Protein AF-A0A3M1ZC66-F1 (afdb_monomer_lite)

Structure (mmCIF, N/CA/C/O backbone):
data_AF-A0A3M1ZC66-F1
#
_entry.id   AF-A0A3M1ZC66-F1
#
loop_
_atom_site.group_PDB
_atom_site.id
_atom_site.type_symbol
_atom_site.label_atom_id
_atom_site.label_alt_id
_atom_site.label_comp_id
_atom_site.label_asym_id
_atom_site.label_entity_id
_atom_site.label_seq_id
_atom_site.pdbx_PDB_ins_code
_atom_site.Cartn_x
_atom_site.Cartn_y
_atom_site.Cartn_z
_atom_site.occupancy
_atom_site.B_iso_or_equiv
_atom_site.auth_seq_id
_atom_site.auth_comp_id
_atom_site.auth_asym_id
_atom_site.auth_atom_id
_atom_site.pdbx_PDB_model_num
ATOM 1 N N . MET A 1 1 ? 21.583 -16.335 -9.545 1.00 46.41 1 MET A N 1
ATOM 2 C CA . MET A 1 1 ? 20.935 -17.120 -10.616 1.00 46.41 1 MET A CA 1
ATOM 3 C C . MET A 1 1 ? 19.553 -16.525 -10.824 1.00 46.41 1 MET A C 1
ATOM 5 O O . MET A 1 1 ? 18.763 -16.557 -9.889 1.00 46.41 1 MET A O 1
ATOM 9 N N . ASN A 1 2 ? 19.296 -15.896 -11.972 1.00 61.75 2 ASN A N 1
ATOM 10 C CA . ASN A 1 2 ? 17.971 -15.357 -12.280 1.00 61.75 2 ASN A CA 1
ATOM 11 C C . ASN A 1 2 ? 17.105 -16.512 -12.779 1.00 61.75 2 ASN A C 1
ATOM 13 O O . ASN A 1 2 ? 17.279 -16.963 -13.907 1.00 61.75 2 ASN A O 1
ATOM 17 N N . ASN A 1 3 ? 16.216 -17.016 -11.924 1.00 75.25 3 ASN A N 1
ATOM 18 C CA . ASN A 1 3 ? 15.188 -17.947 -12.371 1.00 75.25 3 ASN A CA 1
ATOM 19 C C . ASN A 1 3 ? 14.226 -17.180 -13.294 1.00 75.25 3 ASN A C 1
ATOM 21 O O . ASN A 1 3 ? 13.696 -16.148 -12.854 1.00 75.25 3 ASN A O 1
ATOM 25 N N . PRO A 1 4 ? 14.025 -17.640 -14.541 1.00 84.44 4 PRO A N 1
ATOM 26 C CA . PRO A 1 4 ? 13.131 -16.976 -15.481 1.00 84.44 4 PRO A CA 1
ATOM 27 C C . PRO A 1 4 ? 11.705 -16.916 -14.920 1.00 84.44 4 PRO A C 1
ATOM 29 O O . PRO A 1 4 ? 11.285 -17.798 -14.166 1.00 84.44 4 PRO A O 1
ATOM 32 N N . GLY A 1 5 ? 10.989 -15.841 -15.253 1.00 85.62 5 GLY A N 1
ATOM 33 C CA . GLY A 1 5 ? 9.589 -15.647 -14.887 1.00 85.62 5 GLY A CA 1
ATOM 34 C C . GLY A 1 5 ? 8.653 -16.710 -15.469 1.00 85.62 5 GLY A C 1
ATOM 35 O O . GLY A 1 5 ? 8.976 -17.408 -16.429 1.00 85.62 5 GLY A O 1
ATOM 36 N N . ILE A 1 6 ? 7.462 -16.811 -14.882 1.00 89.38 6 ILE A N 1
ATOM 37 C CA . ILE A 1 6 ? 6.362 -17.685 -15.314 1.00 89.38 6 ILE A CA 1
ATOM 38 C C . ILE A 1 6 ? 5.706 -17.123 -16.581 1.00 89.38 6 ILE A C 1
ATOM 40 O O . ILE A 1 6 ? 5.199 -17.880 -17.404 1.00 89.38 6 ILE A O 1
ATOM 44 N N . PHE A 1 7 ? 5.715 -15.798 -16.753 1.00 85.62 7 PHE A N 1
ATOM 45 C CA . PHE A 1 7 ? 5.021 -15.135 -17.857 1.00 85.62 7 PHE A CA 1
ATOM 46 C C . PHE A 1 7 ? 5.817 -15.073 -19.168 1.00 85.62 7 PHE A C 1
ATOM 48 O O . PHE A 1 7 ? 5.322 -14.512 -20.142 1.00 85.62 7 PHE A O 1
ATOM 55 N N . GLY A 1 8 ? 7.030 -15.637 -19.215 1.00 82.44 8 GLY A N 1
ATOM 56 C CA . GLY A 1 8 ? 7.869 -15.624 -20.420 1.00 82.44 8 GLY A CA 1
ATOM 57 C C . GLY A 1 8 ? 8.346 -14.226 -20.836 1.00 82.44 8 GLY A C 1
ATOM 58 O O . GLY A 1 8 ? 8.690 -14.015 -21.995 1.00 82.44 8 GLY A O 1
ATOM 59 N N . THR A 1 9 ? 8.341 -13.268 -19.907 1.00 85.81 9 THR A N 1
ATOM 60 C CA . THR A 1 9 ? 8.836 -11.895 -20.094 1.00 85.81 9 THR A CA 1
ATOM 61 C C . THR A 1 9 ? 10.297 -11.786 -19.634 1.00 85.81 9 THR A C 1
ATOM 63 O O . THR A 1 9 ? 10.871 -12.745 -19.116 1.00 85.81 9 THR A O 1
ATOM 66 N N . GLY A 1 10 ? 10.900 -10.594 -19.735 1.00 82.50 10 GLY A N 1
ATOM 67 C CA . GLY A 1 10 ? 12.209 -10.307 -19.124 1.00 82.50 10 GLY A CA 1
ATOM 68 C C . GLY A 1 10 ? 12.211 -10.297 -17.584 1.00 82.50 10 GLY A C 1
ATOM 69 O O . GLY A 1 10 ? 13.212 -9.923 -16.969 1.00 82.50 10 GLY A O 1
ATOM 70 N N . ALA A 1 11 ? 11.094 -10.648 -16.941 1.00 85.81 11 ALA A N 1
ATOM 71 C CA . ALA A 1 11 ? 10.931 -10.625 -15.498 1.00 85.81 11 ALA A CA 1
ATOM 72 C C . ALA A 1 11 ? 11.554 -11.838 -14.799 1.00 85.81 11 ALA A C 1
ATOM 74 O O . ALA A 1 11 ? 11.634 -12.945 -15.330 1.00 85.81 11 ALA A O 1
ATOM 75 N N . SER A 1 12 ? 11.975 -11.621 -13.551 1.00 88.81 12 SER A N 1
ATOM 76 C CA . SER A 1 12 ? 12.357 -12.718 -12.662 1.00 88.81 12 SER A CA 1
ATOM 77 C C . SER A 1 12 ? 11.113 -13.414 -12.105 1.00 88.81 12 SER A C 1
ATOM 79 O O . SER A 1 12 ? 10.076 -12.775 -11.924 1.00 88.81 12 SER A O 1
ATOM 81 N N . LEU A 1 13 ? 11.236 -14.685 -11.709 1.00 88.81 13 LEU A N 1
ATOM 82 C CA . LEU A 1 13 ? 10.169 -15.402 -10.996 1.00 88.81 13 LEU A CA 1
ATOM 83 C C . LEU A 1 13 ? 9.620 -14.611 -9.793 1.00 88.81 13 LEU A C 1
ATOM 85 O O . LEU A 1 13 ? 8.418 -14.597 -9.542 1.00 88.81 13 LEU A O 1
ATOM 89 N N . LEU A 1 14 ? 10.495 -13.929 -9.050 1.00 86.88 14 LEU A N 1
ATOM 90 C CA . LEU A 1 14 ? 10.100 -13.149 -7.879 1.00 86.88 14 LEU A CA 1
ATOM 91 C C . LEU A 1 14 ? 9.267 -11.918 -8.263 1.00 86.88 14 LEU A C 1
ATOM 93 O O . LEU A 1 14 ? 8.326 -11.566 -7.552 1.00 86.88 14 LEU A O 1
ATOM 97 N N . SER A 1 15 ? 9.582 -11.298 -9.400 1.00 87.38 15 SER A N 1
ATOM 98 C CA . SER A 1 15 ? 8.813 -10.185 -9.957 1.00 87.38 15 SER A CA 1
ATOM 99 C C . SER A 1 15 ? 7.402 -10.633 -10.338 1.00 87.38 15 SER A C 1
ATOM 101 O O . SER A 1 15 ? 6.435 -9.981 -9.942 1.00 87.38 15 SER A O 1
ATOM 103 N N . ASP A 1 16 ? 7.271 -11.781 -11.003 1.00 89.62 16 ASP A N 1
ATOM 104 C CA . ASP A 1 16 ? 5.977 -12.343 -11.411 1.00 89.62 16 ASP A CA 1
ATOM 105 C C . ASP A 1 16 ? 5.118 -12.702 -10.202 1.00 89.62 16 ASP A C 1
ATOM 107 O O . ASP A 1 16 ? 3.945 -12.332 -10.126 1.00 89.62 16 ASP A O 1
ATOM 111 N N . LEU A 1 17 ? 5.714 -13.364 -9.208 1.00 88.25 17 LEU A N 1
ATOM 112 C CA . LEU A 1 17 ? 5.034 -13.688 -7.957 1.00 88.25 17 LEU A CA 1
ATOM 113 C C . LEU A 1 17 ? 4.606 -12.427 -7.203 1.00 88.25 17 LEU A C 1
ATOM 115 O O . LEU A 1 17 ? 3.517 -12.411 -6.629 1.00 88.25 17 LEU A O 1
ATOM 119 N N . SER A 1 18 ? 5.414 -11.363 -7.225 1.00 86.19 18 SER A N 1
ATOM 120 C CA . SER A 1 18 ? 5.041 -10.091 -6.600 1.00 86.19 18 SER A CA 1
ATOM 121 C C . SER A 1 18 ? 3.820 -9.463 -7.281 1.00 86.19 18 SER A C 1
ATOM 123 O O . SER A 1 18 ? 2.893 -9.029 -6.593 1.00 86.19 18 SER A O 1
ATOM 125 N N . LEU A 1 19 ? 3.764 -9.496 -8.619 1.00 89.81 19 LEU A N 1
ATOM 126 C CA . LEU A 1 19 ? 2.631 -9.001 -9.398 1.00 89.81 19 LEU A CA 1
ATOM 127 C C . LEU A 1 19 ? 1.370 -9.827 -9.127 1.00 89.81 19 LEU A C 1
ATOM 129 O O . LEU A 1 19 ? 0.311 -9.261 -8.851 1.00 89.81 19 LEU A O 1
ATOM 133 N N . ILE A 1 20 ? 1.484 -11.157 -9.158 1.00 90.25 20 ILE A N 1
ATOM 134 C CA . ILE A 1 20 ? 0.373 -12.073 -8.875 1.00 90.25 20 ILE A CA 1
ATOM 135 C C . ILE A 1 20 ? -0.147 -11.846 -7.460 1.00 90.25 20 ILE A C 1
ATOM 137 O O . ILE A 1 20 ? -1.351 -11.690 -7.277 1.00 90.25 20 ILE A O 1
ATOM 141 N N . ALA A 1 21 ? 0.735 -11.779 -6.459 1.00 86.69 21 ALA A N 1
ATOM 142 C CA . ALA A 1 21 ? 0.332 -11.496 -5.087 1.00 86.69 21 ALA A CA 1
ATOM 143 C C . ALA A 1 21 ? -0.433 -10.167 -5.010 1.00 86.69 21 ALA A C 1
ATOM 145 O O . ALA A 1 21 ? -1.482 -10.083 -4.375 1.00 86.69 21 ALA A O 1
ATOM 146 N N . TYR A 1 22 ? 0.020 -9.130 -5.711 1.00 86.12 22 TYR A N 1
ATOM 147 C CA . TYR A 1 22 ? -0.673 -7.849 -5.693 1.00 86.12 22 TYR A CA 1
ATOM 148 C C . TYR A 1 22 ? -2.064 -7.918 -6.344 1.00 86.12 22 TYR A C 1
ATOM 150 O O . TYR A 1 22 ? -3.054 -7.513 -5.731 1.00 86.12 22 TYR A O 1
ATOM 158 N N . ILE A 1 23 ? -2.155 -8.468 -7.558 1.00 89.88 23 ILE A N 1
ATOM 159 C CA . ILE A 1 23 ? -3.391 -8.497 -8.354 1.00 89.88 23 ILE A CA 1
ATOM 160 C C . ILE A 1 23 ? -4.405 -9.505 -7.806 1.00 89.88 23 ILE A C 1
ATOM 162 O O . ILE A 1 23 ? -5.594 -9.203 -7.750 1.00 89.88 23 ILE A O 1
ATOM 166 N N . ALA A 1 24 ? -3.958 -10.693 -7.404 1.00 89.69 24 ALA A N 1
ATOM 167 C CA . ALA A 1 24 ? -4.838 -11.786 -7.003 1.00 89.69 24 ALA A CA 1
ATOM 168 C C . ALA A 1 24 ? -5.158 -11.788 -5.502 1.00 89.69 24 ALA A C 1
ATOM 170 O O . ALA A 1 24 ? -6.211 -12.290 -5.112 1.00 89.69 24 ALA A O 1
ATOM 171 N N . LEU A 1 25 ? -4.287 -11.227 -4.654 1.00 87.25 25 LEU A N 1
ATOM 172 C CA . LEU A 1 25 ? -4.498 -11.208 -3.204 1.00 87.25 25 LEU A CA 1
ATOM 173 C C . LEU A 1 25 ? -4.827 -9.806 -2.686 1.00 87.25 25 LEU A C 1
ATOM 175 O O . LEU A 1 25 ? -5.867 -9.624 -2.057 1.00 87.25 25 LEU A O 1
ATOM 179 N N . ILE A 1 26 ? -3.977 -8.809 -2.939 1.00 87.81 26 ILE A N 1
ATOM 180 C CA . ILE A 1 26 ? -4.111 -7.495 -2.286 1.00 87.81 26 ILE A CA 1
ATOM 181 C C . ILE A 1 26 ? -5.292 -6.698 -2.863 1.00 87.81 26 ILE A C 1
ATOM 183 O O . ILE A 1 26 ? -6.126 -6.224 -2.086 1.00 87.81 26 ILE A O 1
ATOM 187 N N . VAL A 1 27 ? -5.425 -6.590 -4.195 1.00 92.19 27 VAL A N 1
ATOM 188 C CA . VAL A 1 27 ? -6.545 -5.859 -4.831 1.00 92.19 27 VAL A CA 1
ATOM 189 C C . VAL A 1 27 ? -7.910 -6.404 -4.411 1.00 92.19 27 VAL A C 1
ATOM 191 O O . VAL A 1 27 ? -8.735 -5.622 -3.921 1.00 92.19 27 VAL A O 1
ATOM 194 N N . PRO A 1 28 ? -8.186 -7.716 -4.517 1.00 94.25 28 PRO A N 1
ATOM 195 C CA . PRO A 1 28 ? -9.505 -8.235 -4.186 1.00 94.25 28 PRO A CA 1
ATOM 196 C C . PRO A 1 28 ? -9.787 -8.110 -2.690 1.00 94.25 28 PRO A C 1
ATOM 198 O O . PRO A 1 28 ? -10.895 -7.747 -2.294 1.00 94.25 28 PRO A O 1
ATOM 201 N N . ALA A 1 29 ? -8.780 -8.325 -1.842 1.00 93.38 29 ALA A N 1
ATOM 202 C CA . ALA A 1 29 ? -8.946 -8.205 -0.403 1.00 93.38 29 ALA A CA 1
ATOM 203 C C . ALA A 1 29 ? -9.253 -6.751 0.021 1.00 93.38 29 ALA A C 1
ATOM 205 O O . ALA A 1 29 ? -10.073 -6.534 0.920 1.00 93.38 29 ALA A O 1
ATOM 206 N N . MET A 1 30 ? -8.689 -5.742 -0.657 1.00 94.25 30 MET A N 1
ATOM 207 C CA . MET A 1 30 ? -9.041 -4.332 -0.433 1.00 94.25 30 MET A CA 1
ATOM 208 C C . MET A 1 30 ? -10.498 -4.040 -0.804 1.00 94.25 30 MET A C 1
ATOM 210 O O . MET A 1 30 ? -11.208 -3.372 -0.045 1.00 94.25 30 MET A O 1
ATOM 214 N N . VAL A 1 31 ? -10.981 -4.597 -1.919 1.00 96.12 31 VAL A N 1
ATOM 215 C CA . VAL A 1 31 ? -12.392 -4.498 -2.327 1.00 96.12 31 VAL A CA 1
ATOM 216 C C . VAL A 1 31 ? -13.313 -5.167 -1.301 1.00 96.12 31 VAL A C 1
ATOM 218 O O . VAL A 1 31 ? -14.326 -4.582 -0.911 1.00 96.12 31 VAL A O 1
ATOM 221 N N . VAL A 1 32 ? -12.947 -6.346 -0.789 1.00 96.81 32 VAL A N 1
ATOM 222 C CA . VAL A 1 32 ? -13.677 -7.032 0.295 1.00 96.81 32 VAL A CA 1
ATOM 223 C C . VAL A 1 32 ? -13.720 -6.170 1.561 1.00 96.81 32 VAL A C 1
ATOM 225 O O . VAL A 1 32 ? -14.774 -6.004 2.180 1.00 96.81 32 VAL A O 1
ATOM 228 N N . GLY A 1 33 ? -12.597 -5.550 1.919 1.00 95.50 33 GLY A N 1
ATOM 229 C CA . GLY A 1 33 ? -12.511 -4.594 3.016 1.00 95.50 33 GLY A CA 1
ATOM 230 C C . GLY A 1 33 ? -13.457 -3.409 2.866 1.00 95.50 33 GLY A C 1
ATOM 231 O O . GLY A 1 33 ? -14.190 -3.072 3.803 1.00 95.50 33 GLY A O 1
ATOM 232 N N . TYR A 1 34 ? -13.468 -2.798 1.681 1.00 95.31 34 TYR A N 1
ATOM 233 C CA . TYR A 1 34 ? -14.388 -1.721 1.329 1.00 95.31 34 TYR A CA 1
ATOM 234 C C . TYR A 1 34 ? -15.848 -2.175 1.430 1.00 95.31 34 TYR A C 1
ATOM 236 O O . TYR A 1 34 ? -16.670 -1.485 2.039 1.00 95.31 34 TYR A O 1
ATOM 244 N N . TYR A 1 35 ? -16.169 -3.359 0.906 1.00 97.44 35 TYR A N 1
ATOM 245 C CA . TYR A 1 35 ? -17.505 -3.940 0.991 1.00 97.44 35 TYR A CA 1
ATOM 246 C C . TYR A 1 35 ? -17.970 -4.094 2.448 1.00 97.44 35 TYR A C 1
ATOM 248 O O . TYR A 1 35 ? -19.067 -3.643 2.797 1.00 97.44 35 TYR A O 1
ATOM 256 N N . PHE A 1 36 ? -17.128 -4.636 3.335 1.00 97.06 36 PHE A N 1
ATOM 257 C CA . PHE A 1 36 ? -17.452 -4.729 4.761 1.00 97.06 36 PHE A CA 1
ATOM 258 C C . PHE A 1 36 ? -17.692 -3.357 5.397 1.00 97.06 36 PHE A C 1
ATOM 260 O O . PHE A 1 36 ? -18.676 -3.192 6.121 1.00 97.06 36 PHE A O 1
ATOM 267 N N . ALA A 1 37 ? -16.864 -2.356 5.085 1.00 93.12 37 ALA A N 1
ATOM 268 C CA . ALA A 1 37 ? -17.056 -0.997 5.588 1.00 93.12 37 ALA A CA 1
ATOM 269 C C . ALA A 1 37 ? -18.372 -0.370 5.100 1.00 93.12 37 ALA A C 1
ATOM 271 O O . ALA A 1 37 ? -19.072 0.282 5.874 1.00 93.12 37 ALA A O 1
ATOM 272 N N . ARG A 1 38 ? -18.759 -0.586 3.836 1.00 94.81 38 ARG A N 1
ATOM 273 C CA . ARG A 1 38 ? -20.018 -0.058 3.282 1.00 94.81 38 ARG A CA 1
ATOM 274 C C . ARG A 1 38 ? -21.257 -0.713 3.878 1.00 94.81 38 ARG A C 1
ATOM 276 O O . ARG A 1 38 ? -22.280 -0.045 3.993 1.00 94.81 38 ARG A O 1
ATOM 283 N N . ARG A 1 39 ? -21.161 -1.982 4.277 1.00 95.12 39 ARG A N 1
ATOM 284 C CA . ARG A 1 39 ? -22.241 -2.739 4.932 1.00 95.12 39 ARG A CA 1
ATOM 285 C C . ARG A 1 39 ? -22.284 -2.541 6.453 1.00 95.12 39 ARG A C 1
ATOM 287 O O . ARG A 1 39 ? -23.010 -3.264 7.124 1.00 95.12 39 ARG A O 1
ATOM 294 N N . GLY A 1 40 ? -21.488 -1.620 7.006 1.00 91.06 40 GLY A N 1
ATOM 295 C CA . GLY A 1 40 ? -21.414 -1.378 8.451 1.00 91.06 40 GLY A CA 1
ATOM 296 C C . GLY A 1 40 ? -20.728 -2.498 9.246 1.00 91.06 40 GLY A C 1
ATOM 297 O O . GLY A 1 40 ? -20.696 -2.454 10.473 1.00 91.06 40 GLY A O 1
ATOM 298 N N . LYS A 1 41 ? -20.130 -3.495 8.575 1.00 92.88 41 LYS A N 1
ATOM 299 C CA . LYS A 1 41 ? -19.424 -4.632 9.192 1.00 92.88 41 LYS A CA 1
ATOM 300 C C . LYS A 1 41 ? -17.997 -4.247 9.607 1.00 92.88 41 LYS A C 1
ATOM 302 O O . LYS A 1 41 ? -17.026 -4.919 9.258 1.00 92.88 41 LYS A O 1
ATOM 307 N N . HIS A 1 42 ? -17.867 -3.149 10.352 1.00 89.75 42 HIS A N 1
ATOM 308 C CA . HIS A 1 42 ? -16.578 -2.587 10.768 1.00 89.75 42 HIS A CA 1
ATOM 309 C C . HIS A 1 42 ? -15.793 -3.534 11.690 1.00 89.75 42 HIS A C 1
ATOM 311 O O . HIS A 1 42 ? -14.570 -3.634 11.594 1.00 89.75 42 HIS A O 1
ATOM 317 N N . ARG A 1 43 ? -16.500 -4.273 12.554 1.00 90.50 43 ARG A N 1
ATOM 318 C CA . ARG A 1 43 ? -15.928 -5.245 13.494 1.00 90.50 43 ARG A CA 1
ATOM 319 C C . ARG A 1 43 ? -16.699 -6.571 13.413 1.00 90.50 43 ARG A C 1
ATOM 321 O O . ARG A 1 43 ? -17.924 -6.531 13.330 1.00 90.50 43 ARG A O 1
ATOM 328 N N . PRO A 1 44 ? -16.027 -7.736 13.431 1.00 93.00 44 PRO A N 1
ATOM 329 C CA . PRO A 1 44 ? -14.575 -7.932 13.308 1.00 93.00 44 PRO A CA 1
ATOM 330 C C . PRO A 1 44 ? -14.060 -7.887 11.855 1.00 93.00 44 PRO A C 1
ATOM 332 O O . PRO A 1 44 ? -12.873 -7.675 11.636 1.00 93.00 44 PRO A O 1
ATOM 335 N N . HIS A 1 45 ? -14.953 -8.079 10.880 1.00 95.50 45 HIS A N 1
ATOM 336 C CA . HIS A 1 45 ? -14.622 -8.382 9.485 1.00 95.50 45 HIS A CA 1
ATOM 337 C C . HIS A 1 45 ? -13.699 -7.347 8.834 1.00 95.50 45 HIS A C 1
ATOM 339 O O . HIS A 1 45 ? -12.555 -7.667 8.532 1.00 95.50 45 HIS A O 1
ATOM 345 N N . HIS A 1 46 ? -14.153 -6.096 8.676 1.00 94.94 46 HIS A N 1
ATOM 346 C CA . HIS A 1 46 ? -13.328 -5.043 8.075 1.00 94.94 46 HIS A CA 1
ATOM 347 C C . HIS A 1 46 ? -11.996 -4.875 8.817 1.00 94.94 46 HIS A C 1
ATOM 349 O O . HIS A 1 46 ? -10.946 -4.842 8.184 1.00 94.94 46 HIS A O 1
ATOM 355 N N . LYS A 1 47 ? -12.030 -4.842 10.156 1.00 94.69 47 LYS A N 1
ATOM 356 C CA . LYS A 1 47 ? -10.834 -4.711 10.992 1.00 94.69 47 LYS A CA 1
ATOM 357 C C . LYS A 1 47 ? -9.770 -5.762 10.673 1.00 94.69 47 LYS A C 1
ATOM 359 O O . LYS A 1 47 ? -8.633 -5.393 10.389 1.00 94.69 47 LYS A O 1
ATOM 364 N N . TYR A 1 48 ? -10.111 -7.049 10.738 1.00 97.12 48 TYR A N 1
ATOM 365 C CA . TYR A 1 48 ? -9.119 -8.104 10.525 1.00 97.12 48 TYR A CA 1
ATOM 366 C C . TYR A 1 48 ? -8.666 -8.182 9.071 1.00 97.12 48 TYR A C 1
ATOM 368 O O . TYR A 1 48 ? -7.482 -8.396 8.829 1.00 97.12 48 TYR A O 1
ATOM 376 N N . THR A 1 49 ? -9.562 -7.920 8.116 1.00 97.00 49 THR A N 1
ATOM 377 C CA . THR A 1 49 ? -9.193 -7.814 6.702 1.00 97.00 49 THR A CA 1
ATOM 378 C C . THR A 1 49 ? -8.170 -6.696 6.476 1.00 97.00 49 THR A C 1
ATOM 380 O O . THR A 1 49 ? -7.145 -6.942 5.851 1.00 97.00 49 THR A O 1
ATOM 383 N N . MET A 1 50 ? -8.383 -5.493 7.023 1.00 96.56 50 MET A N 1
ATOM 384 C CA . MET A 1 50 ? -7.436 -4.376 6.864 1.00 96.56 50 MET A CA 1
ATOM 385 C C . MET A 1 50 ? -6.098 -4.645 7.546 1.00 96.56 50 MET A C 1
ATOM 387 O O . MET A 1 50 ? -5.062 -4.394 6.942 1.00 96.56 50 MET A O 1
ATOM 391 N N . ILE A 1 51 ? -6.098 -5.218 8.754 1.00 97.56 51 ILE A N 1
ATOM 392 C CA . ILE A 1 51 ? -4.855 -5.615 9.432 1.00 97.56 51 ILE A CA 1
ATOM 393 C C . ILE A 1 51 ? -4.067 -6.602 8.569 1.00 97.56 51 ILE A C 1
ATOM 395 O O . ILE A 1 51 ? -2.904 -6.348 8.274 1.00 97.56 51 ILE A O 1
ATOM 399 N N . ALA A 1 52 ? -4.704 -7.689 8.127 1.00 96.69 52 ALA A N 1
ATOM 400 C CA . ALA A 1 52 ? -4.037 -8.728 7.351 1.00 96.69 52 ALA A CA 1
ATOM 401 C C . ALA A 1 52 ? -3.419 -8.165 6.065 1.00 96.69 52 ALA A C 1
ATOM 403 O O . ALA A 1 52 ? -2.232 -8.362 5.815 1.00 96.69 52 ALA A O 1
ATOM 404 N N . ILE A 1 53 ? -4.196 -7.412 5.282 1.00 95.44 53 ILE A N 1
ATOM 405 C CA . ILE A 1 53 ? -3.719 -6.863 4.010 1.00 95.44 53 ILE A CA 1
ATOM 406 C C . ILE A 1 53 ? -2.606 -5.845 4.236 1.00 95.44 53 ILE A C 1
ATOM 408 O O . ILE A 1 53 ? -1.593 -5.909 3.550 1.00 95.44 53 ILE A O 1
ATOM 412 N N . THR A 1 54 ? -2.745 -4.922 5.193 1.00 96.25 54 THR A N 1
ATOM 413 C CA . THR A 1 54 ? -1.703 -3.920 5.454 1.00 96.25 54 THR A CA 1
ATOM 414 C C . THR A 1 54 ? -0.410 -4.569 5.941 1.00 96.25 54 THR A C 1
ATOM 416 O O . THR A 1 54 ? 0.662 -4.152 5.506 1.00 96.25 54 THR A O 1
ATOM 419 N N . THR A 1 55 ? -0.485 -5.605 6.783 1.00 96.25 55 THR A N 1
ATOM 420 C CA . THR A 1 55 ? 0.692 -6.363 7.232 1.00 96.25 55 THR A CA 1
ATOM 421 C C . THR A 1 55 ? 1.360 -7.106 6.078 1.00 96.25 55 THR A C 1
ATOM 423 O O . THR A 1 55 ? 2.567 -6.970 5.898 1.00 96.25 55 THR A O 1
ATOM 426 N N . ILE A 1 56 ? 0.597 -7.839 5.262 1.00 94.19 56 ILE A N 1
ATOM 427 C CA . ILE A 1 56 ? 1.142 -8.531 4.084 1.00 94.19 56 ILE A CA 1
ATOM 428 C C . ILE A 1 56 ? 1.764 -7.515 3.119 1.00 94.19 56 ILE A C 1
ATOM 430 O O . ILE A 1 56 ? 2.876 -7.725 2.641 1.00 94.19 56 ILE A O 1
ATOM 434 N N . ASN A 1 57 ? 1.104 -6.378 2.886 1.00 94.31 57 ASN A N 1
ATOM 435 C CA . ASN A 1 57 ? 1.619 -5.337 2.002 1.00 94.31 57 ASN A CA 1
ATOM 436 C C . ASN A 1 57 ? 2.930 -4.727 2.527 1.00 94.31 57 ASN A C 1
ATOM 438 O O . ASN A 1 57 ? 3.829 -4.462 1.739 1.00 94.31 57 ASN A O 1
ATOM 442 N N . TRP A 1 58 ? 3.093 -4.567 3.846 1.00 95.75 58 TRP A N 1
ATOM 443 C CA . TRP A 1 58 ? 4.375 -4.156 4.434 1.00 95.75 58 TRP A CA 1
ATOM 444 C C . TRP A 1 58 ? 5.500 -5.145 4.130 1.00 95.75 58 TRP A C 1
ATOM 446 O O . TRP A 1 58 ? 6.599 -4.714 3.782 1.00 95.75 58 TRP A O 1
ATOM 456 N N . LEU A 1 59 ? 5.231 -6.451 4.224 1.00 92.88 59 LEU A N 1
ATOM 457 C CA . LEU A 1 59 ? 6.220 -7.480 3.893 1.00 92.88 59 LEU A CA 1
ATOM 458 C C . LEU A 1 59 ? 6.638 -7.387 2.422 1.00 92.88 59 LEU A C 1
ATOM 460 O O . LEU A 1 59 ? 7.832 -7.384 2.130 1.00 92.88 59 LEU A O 1
ATOM 464 N N . LEU A 1 60 ? 5.675 -7.235 1.507 1.00 90.75 60 LEU A N 1
ATOM 465 C CA . LEU A 1 60 ? 5.961 -7.059 0.080 1.00 90.75 60 LEU A CA 1
ATOM 466 C C . LEU A 1 60 ? 6.770 -5.781 -0.186 1.00 90.75 60 LEU A C 1
ATOM 468 O O . LEU A 1 60 ? 7.749 -5.820 -0.930 1.00 90.75 60 LEU A O 1
ATOM 472 N N . ILE A 1 61 ? 6.407 -4.664 0.451 1.00 92.19 61 ILE A N 1
ATOM 473 C CA . ILE A 1 61 ? 7.115 -3.389 0.289 1.00 92.19 61 ILE A CA 1
ATOM 474 C C . ILE A 1 61 ? 8.568 -3.513 0.754 1.00 92.19 61 ILE A C 1
ATOM 476 O O . ILE A 1 61 ? 9.478 -3.174 0.004 1.00 92.19 61 ILE A O 1
ATOM 480 N N . VAL A 1 62 ? 8.802 -4.004 1.972 1.00 91.62 62 VAL A N 1
ATOM 481 C CA . VAL A 1 62 ? 10.150 -4.041 2.560 1.00 91.62 62 VAL A CA 1
ATOM 482 C C . VAL A 1 62 ? 11.046 -5.043 1.840 1.00 91.62 62 VAL A C 1
ATOM 484 O O . VAL A 1 62 ? 12.188 -4.718 1.526 1.00 91.62 62 VAL A O 1
ATOM 487 N N . ILE A 1 63 ? 10.537 -6.246 1.565 1.00 87.12 63 ILE A N 1
ATOM 488 C CA . ILE A 1 63 ? 11.353 -7.341 1.028 1.00 87.12 63 ILE A CA 1
ATOM 489 C C . ILE A 1 63 ? 11.549 -7.191 -0.484 1.00 87.12 63 ILE A C 1
ATOM 491 O O . ILE A 1 63 ? 12.653 -7.400 -0.979 1.00 87.12 63 ILE A O 1
ATOM 495 N N . LEU A 1 64 ? 10.493 -6.839 -1.224 1.00 85.44 64 LEU A N 1
ATOM 496 C CA . LEU A 1 64 ? 10.515 -6.874 -2.689 1.00 85.44 64 LEU A CA 1
ATOM 497 C C . LEU A 1 64 ? 10.674 -5.485 -3.298 1.00 85.44 64 LEU A C 1
ATOM 499 O O . LEU A 1 64 ? 11.494 -5.307 -4.192 1.00 85.44 64 LEU A O 1
ATOM 503 N N . MET A 1 65 ? 9.924 -4.489 -2.826 1.00 88.62 65 MET A N 1
ATOM 504 C CA . MET A 1 65 ? 9.892 -3.188 -3.502 1.00 88.62 65 MET A CA 1
ATOM 505 C C . MET A 1 65 ? 11.082 -2.302 -3.134 1.00 88.62 65 MET A C 1
ATOM 507 O O . MET A 1 65 ? 11.763 -1.810 -4.028 1.00 88.62 65 MET A O 1
ATOM 511 N N . ILE A 1 66 ? 11.366 -2.113 -1.841 1.00 91.75 66 ILE A N 1
ATOM 512 C CA . ILE A 1 66 ? 12.448 -1.225 -1.389 1.00 91.75 66 ILE A CA 1
ATOM 513 C C . ILE A 1 66 ? 13.804 -1.751 -1.862 1.00 91.75 66 ILE A C 1
ATOM 515 O O . ILE A 1 66 ? 14.590 -0.985 -2.413 1.00 91.75 66 ILE A O 1
ATOM 519 N N . GLY A 1 67 ? 14.060 -3.054 -1.713 1.00 88.12 67 GLY A N 1
ATOM 520 C CA . GLY A 1 67 ? 15.310 -3.663 -2.171 1.00 88.12 67 GLY A CA 1
ATOM 521 C C . GLY A 1 67 ? 15.545 -3.455 -3.670 1.00 88.12 67 GLY A C 1
ATOM 522 O O . GLY A 1 67 ? 16.587 -2.939 -4.060 1.00 88.12 67 GLY A O 1
ATOM 523 N N . GLN A 1 68 ? 14.560 -3.785 -4.511 1.00 86.94 68 GLN A N 1
ATOM 524 C CA . GLN A 1 68 ? 14.682 -3.629 -5.968 1.00 86.94 68 GLN A CA 1
A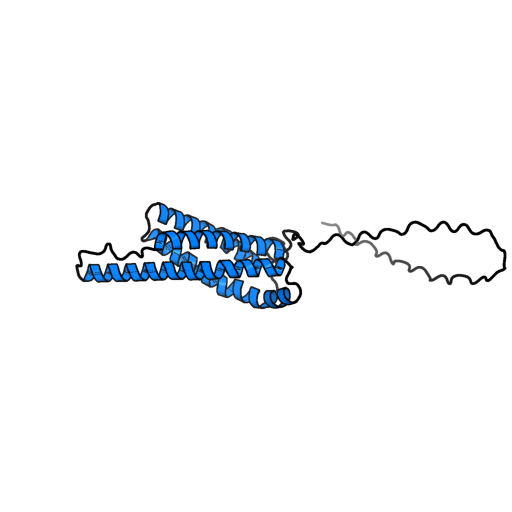TOM 525 C C . GLN A 1 68 ? 14.758 -2.163 -6.404 1.00 86.94 68 GLN A C 1
ATOM 527 O O . GLN A 1 68 ? 15.461 -1.836 -7.359 1.00 86.94 68 GLN A O 1
ATOM 532 N N . TYR A 1 69 ? 14.057 -1.270 -5.704 1.00 92.00 69 TYR A N 1
ATOM 533 C CA . TYR A 1 69 ? 14.122 0.158 -5.978 1.00 92.00 69 TYR A CA 1
ATOM 534 C C . TYR A 1 69 ? 15.532 0.696 -5.733 1.00 92.00 69 TYR A C 1
ATOM 536 O O . TYR A 1 69 ? 16.112 1.307 -6.626 1.00 92.00 69 TYR A O 1
ATOM 544 N N . LEU A 1 70 ? 16.098 0.433 -4.550 1.00 92.94 70 LEU A N 1
ATOM 545 C CA . LEU A 1 70 ? 17.394 0.974 -4.136 1.00 92.94 70 LEU A CA 1
ATOM 546 C C . LEU A 1 70 ? 18.568 0.483 -4.992 1.00 92.94 70 LEU A C 1
ATOM 548 O O . LEU A 1 70 ? 19.580 1.172 -5.053 1.00 92.94 70 LEU A O 1
ATOM 552 N N . LEU A 1 71 ? 18.441 -0.674 -5.646 1.00 90.94 71 LEU A N 1
ATOM 553 C CA . LEU A 1 71 ? 19.508 -1.253 -6.465 1.00 90.94 71 LEU A CA 1
ATOM 554 C C . LEU A 1 71 ? 19.628 -0.654 -7.875 1.00 90.94 71 LEU A C 1
ATOM 556 O O . LEU A 1 71 ? 20.704 -0.740 -8.453 1.00 90.94 71 LEU A O 1
ATOM 560 N N . ASP A 1 72 ? 18.554 -0.099 -8.445 1.00 88.69 72 ASP A N 1
ATOM 561 C CA . ASP A 1 72 ? 18.525 0.259 -9.880 1.00 88.69 72 ASP A CA 1
ATOM 562 C C . ASP A 1 72 ? 17.928 1.648 -10.157 1.00 88.69 72 ASP A C 1
ATOM 564 O O . ASP A 1 72 ? 18.378 2.370 -11.043 1.00 88.69 72 ASP A O 1
ATOM 568 N N . VAL A 1 73 ? 16.912 2.067 -9.396 1.00 93.50 73 VAL A N 1
ATOM 569 C CA . VAL A 1 73 ? 16.128 3.260 -9.749 1.00 93.50 73 VAL A CA 1
ATOM 570 C C . VAL A 1 73 ? 16.888 4.580 -9.539 1.00 93.50 73 VAL A C 1
ATOM 572 O O . VAL A 1 73 ? 16.836 5.407 -10.448 1.00 93.50 73 VAL A O 1
ATOM 575 N N . PRO A 1 74 ? 17.602 4.820 -8.416 1.00 94.19 74 PRO A N 1
ATOM 576 C CA . PRO A 1 74 ? 18.316 6.082 -8.204 1.00 94.19 74 PRO A CA 1
ATOM 577 C C . PRO A 1 74 ? 19.359 6.375 -9.286 1.00 94.19 74 PRO A C 1
ATOM 579 O O . PRO A 1 74 ? 19.384 7.476 -9.835 1.00 94.19 74 PRO A O 1
ATOM 582 N N . ASP A 1 75 ? 20.174 5.378 -9.626 1.00 93.19 75 ASP A N 1
ATOM 583 C CA . ASP A 1 75 ? 21.214 5.490 -10.648 1.00 93.19 75 ASP A CA 1
ATOM 584 C C . ASP A 1 75 ? 20.614 5.701 -12.042 1.00 93.19 75 ASP A C 1
ATOM 586 O O . ASP A 1 75 ? 21.085 6.546 -12.807 1.00 93.19 75 ASP A O 1
ATOM 590 N N . GLY A 1 76 ? 19.553 4.958 -12.373 1.00 91.69 76 GLY A N 1
ATOM 591 C CA . GLY A 1 76 ? 18.836 5.108 -13.636 1.00 91.69 76 GLY A CA 1
ATOM 592 C C . GLY A 1 76 ? 18.228 6.500 -13.802 1.00 91.69 76 GLY A C 1
ATOM 593 O O . GLY A 1 76 ? 18.377 7.114 -14.857 1.00 91.69 76 GLY A O 1
ATOM 594 N N . LEU A 1 77 ? 17.624 7.043 -12.741 1.00 92.12 77 LEU A N 1
ATOM 595 C CA . LEU A 1 77 ? 17.003 8.367 -12.760 1.00 92.12 77 LEU A CA 1
ATOM 596 C C . LEU A 1 77 ? 18.034 9.499 -12.887 1.00 92.12 77 LEU A C 1
ATOM 598 O O . LEU A 1 77 ? 17.755 10.503 -13.536 1.00 92.12 77 LEU A O 1
ATOM 602 N N . GLN A 1 78 ? 19.230 9.340 -12.309 1.00 93.50 78 GLN A N 1
ATOM 603 C CA . GLN A 1 78 ? 20.325 10.304 -12.483 1.00 93.50 78 GLN A CA 1
ATOM 604 C C . GLN A 1 78 ? 20.841 10.342 -13.923 1.00 93.50 78 GLN A C 1
ATOM 606 O O . GLN A 1 78 ? 21.163 11.415 -14.427 1.00 93.50 78 GLN A O 1
ATOM 611 N N . ARG A 1 79 ? 20.926 9.180 -14.582 1.00 93.38 79 ARG A N 1
ATOM 612 C CA . ARG A 1 79 ? 21.413 9.084 -15.965 1.00 93.38 79 ARG A CA 1
ATOM 613 C C . ARG A 1 79 ? 20.352 9.532 -16.969 1.00 93.38 79 ARG A C 1
ATOM 615 O O . ARG A 1 79 ? 20.671 10.297 -17.867 1.00 93.38 79 ARG A O 1
ATOM 622 N N . ASN A 1 80 ? 19.105 9.088 -16.791 1.00 90.19 80 ASN A N 1
ATOM 623 C CA . ASN A 1 80 ? 17.994 9.308 -17.718 1.00 90.19 80 ASN A CA 1
ATOM 624 C C . ASN A 1 80 ? 16.690 9.609 -16.957 1.00 90.19 80 ASN A C 1
ATOM 626 O O . ASN A 1 80 ? 15.801 8.764 -16.847 1.00 90.19 80 ASN A O 1
ATOM 630 N N . ALA A 1 81 ? 16.546 10.837 -16.453 1.00 88.31 81 ALA A N 1
ATOM 631 C CA . ALA A 1 81 ? 15.397 11.234 -15.629 1.00 88.31 81 ALA A CA 1
ATOM 632 C C . ALA A 1 81 ? 14.027 11.130 -16.338 1.00 88.31 81 ALA A C 1
ATOM 634 O O . ALA A 1 81 ? 12.998 11.031 -15.671 1.00 88.31 81 ALA A O 1
ATOM 635 N N . GLY A 1 82 ? 14.007 11.163 -17.676 1.00 89.00 82 GLY A N 1
ATOM 636 C CA . GLY A 1 82 ? 12.788 11.055 -18.486 1.00 89.00 82 GLY A CA 1
ATOM 637 C C . GLY A 1 82 ? 12.360 9.624 -18.824 1.00 89.00 82 GLY A C 1
ATOM 638 O O . GLY A 1 82 ? 11.291 9.439 -19.399 1.00 89.00 82 GLY A O 1
ATOM 639 N N . ASP A 1 83 ? 13.164 8.615 -18.486 1.00 89.88 83 ASP A N 1
ATOM 640 C CA . ASP A 1 83 ? 12.862 7.226 -18.828 1.00 89.88 83 ASP A CA 1
ATOM 641 C C . ASP A 1 83 ? 11.766 6.664 -17.903 1.00 89.88 83 ASP A C 1
ATOM 643 O O . ASP A 1 83 ? 11.907 6.581 -16.674 1.00 89.88 83 ASP A O 1
ATOM 647 N N . ALA A 1 84 ? 10.654 6.250 -18.517 1.00 91.19 84 ALA A N 1
ATOM 648 C CA . ALA A 1 84 ? 9.496 5.683 -17.836 1.00 91.19 84 ALA A CA 1
ATOM 649 C C . ALA A 1 84 ? 9.853 4.463 -16.967 1.00 91.19 84 ALA A C 1
ATOM 651 O O . ALA A 1 84 ? 9.205 4.239 -15.940 1.00 91.19 84 ALA A O 1
ATOM 652 N N . ARG A 1 85 ? 10.910 3.715 -17.319 1.00 91.00 85 ARG A N 1
ATOM 653 C CA . ARG A 1 85 ? 11.425 2.568 -16.557 1.00 91.00 85 ARG A CA 1
ATOM 654 C C . ARG A 1 85 ? 11.820 2.928 -15.124 1.00 91.00 85 ARG A C 1
ATOM 656 O O . ARG A 1 85 ? 11.661 2.095 -14.228 1.00 91.00 85 ARG A O 1
ATOM 663 N N . TYR A 1 86 ? 12.303 4.150 -14.896 1.00 92.81 86 TYR A N 1
ATOM 664 C CA . TYR A 1 86 ? 12.723 4.643 -13.578 1.00 92.81 86 TYR A CA 1
ATOM 665 C C . TYR A 1 86 ? 11.688 5.595 -12.970 1.00 92.81 86 TYR A C 1
ATOM 667 O O . TYR A 1 86 ? 11.454 5.576 -11.755 1.00 92.81 86 TYR A O 1
ATOM 675 N N . LEU A 1 87 ? 11.000 6.376 -13.808 1.00 93.94 87 LEU A N 1
ATOM 676 C CA . LEU A 1 87 ? 10.005 7.343 -13.355 1.00 93.94 87 LEU A CA 1
ATOM 677 C C . LEU A 1 87 ? 8.751 6.669 -12.775 1.00 93.94 87 LEU A C 1
ATOM 679 O O . LEU A 1 87 ? 8.275 7.073 -11.714 1.00 93.94 87 LEU A O 1
ATOM 683 N N . LEU A 1 88 ? 8.236 5.611 -13.414 1.00 94.12 88 LEU A N 1
ATOM 684 C CA . LEU A 1 88 ? 7.035 4.907 -12.944 1.00 94.12 88 LEU A CA 1
ATOM 685 C C . LEU A 1 88 ? 7.209 4.271 -11.550 1.00 94.12 88 LEU A C 1
ATOM 687 O O . LEU A 1 88 ? 6.363 4.546 -10.694 1.00 94.12 88 LEU A O 1
ATOM 691 N N . PRO A 1 89 ? 8.290 3.513 -11.252 1.00 93.69 89 PRO A N 1
ATOM 692 C CA . PRO A 1 89 ? 8.558 3.050 -9.889 1.00 93.69 89 PRO A CA 1
ATOM 693 C C . PRO A 1 89 ? 8.660 4.189 -8.868 1.00 93.69 89 PRO A C 1
ATOM 695 O O . PRO A 1 89 ? 8.221 4.043 -7.727 1.00 93.69 89 PRO A O 1
ATOM 698 N N . THR A 1 90 ? 9.225 5.332 -9.267 1.00 95.19 90 THR A N 1
ATOM 699 C CA . THR A 1 90 ? 9.381 6.502 -8.393 1.00 95.19 90 THR A CA 1
ATOM 700 C C . THR A 1 90 ? 8.025 7.110 -8.043 1.00 95.19 90 THR A C 1
ATOM 702 O O . THR A 1 90 ? 7.715 7.299 -6.867 1.00 95.19 90 THR A O 1
ATOM 705 N N . ILE A 1 91 ? 7.168 7.336 -9.043 1.00 96.06 91 ILE A N 1
ATOM 706 C CA . ILE A 1 91 ? 5.795 7.818 -8.839 1.00 96.06 91 ILE A CA 1
ATOM 707 C C . ILE A 1 91 ? 4.989 6.808 -8.011 1.00 96.06 91 ILE A C 1
ATOM 709 O O . ILE A 1 91 ? 4.295 7.196 -7.068 1.00 96.06 91 ILE A O 1
ATOM 713 N N . HIS A 1 92 ? 5.118 5.510 -8.308 1.00 95.69 92 HIS A N 1
ATOM 714 C CA . HIS A 1 92 ? 4.506 4.441 -7.521 1.00 95.69 92 HIS A CA 1
ATOM 715 C C . HIS A 1 92 ? 4.900 4.543 -6.041 1.00 95.69 92 HIS A C 1
ATOM 717 O O . HIS A 1 92 ? 4.022 4.504 -5.179 1.00 95.69 92 HIS A O 1
ATOM 723 N N . GLY A 1 93 ? 6.189 4.732 -5.741 1.00 95.19 93 GLY A N 1
ATOM 724 C CA . GLY A 1 93 ? 6.697 4.904 -4.379 1.00 95.19 93 GLY A CA 1
ATOM 725 C C . GLY A 1 93 ? 6.175 6.169 -3.689 1.00 95.19 93 GLY A C 1
ATOM 726 O O . GLY A 1 93 ? 5.717 6.094 -2.548 1.00 95.19 93 GLY A O 1
ATOM 727 N N . ILE A 1 94 ? 6.169 7.311 -4.390 1.00 96.56 94 ILE A N 1
ATOM 728 C CA . ILE A 1 94 ? 5.671 8.602 -3.878 1.00 96.56 94 ILE A CA 1
ATOM 729 C C . ILE A 1 94 ? 4.192 8.525 -3.494 1.00 96.56 94 ILE A C 1
ATOM 731 O O . ILE A 1 94 ? 3.782 9.138 -2.513 1.00 96.56 94 ILE A O 1
ATOM 735 N N . LEU A 1 95 ? 3.384 7.773 -4.239 1.00 96.94 95 LEU A N 1
ATOM 736 C CA . LEU A 1 95 ? 1.965 7.586 -3.932 1.00 96.94 95 LEU A CA 1
ATOM 737 C C . LEU A 1 95 ? 1.745 6.479 -2.892 1.00 96.94 95 LEU A C 1
ATOM 739 O O . LEU A 1 95 ? 0.945 6.627 -1.965 1.00 96.94 95 LEU A O 1
ATOM 743 N N . GLY A 1 96 ? 2.475 5.373 -3.035 1.00 96.19 96 GLY A N 1
ATOM 744 C CA . GLY A 1 96 ? 2.289 4.154 -2.259 1.00 96.19 96 GLY A CA 1
ATOM 745 C C . GLY A 1 96 ? 2.755 4.264 -0.818 1.00 96.19 96 GLY A C 1
ATOM 746 O O . GLY A 1 96 ? 2.064 3.782 0.080 1.00 96.19 96 GLY A O 1
ATOM 747 N N . LEU A 1 97 ? 3.882 4.933 -0.562 1.00 96.00 97 LEU A N 1
ATOM 748 C CA . LEU A 1 97 ? 4.402 5.072 0.795 1.00 96.00 97 LEU A CA 1
ATOM 749 C C . LEU A 1 97 ? 3.453 5.897 1.688 1.00 96.00 97 LEU A C 1
ATOM 751 O O . LEU A 1 97 ? 3.074 5.396 2.751 1.00 96.00 97 LEU A O 1
ATOM 755 N N . PRO A 1 98 ? 2.961 7.085 1.277 1.00 97.56 98 PRO A N 1
ATOM 756 C CA . PRO A 1 98 ? 1.917 7.788 2.020 1.00 97.56 98 PRO A CA 1
ATOM 757 C C . PRO A 1 98 ? 0.638 6.964 2.190 1.00 97.56 98 PRO A C 1
ATOM 759 O O . PRO A 1 98 ? 0.078 6.950 3.287 1.00 97.56 98 PRO A O 1
ATOM 762 N N . ALA A 1 99 ? 0.191 6.242 1.154 1.00 97.00 99 ALA A N 1
ATOM 763 C CA . ALA A 1 99 ? -0.985 5.373 1.245 1.00 97.00 99 ALA A CA 1
ATOM 764 C C . ALA A 1 99 ? -0.820 4.313 2.347 1.00 97.00 99 ALA A C 1
ATOM 766 O O . ALA A 1 99 ? -1.705 4.140 3.188 1.00 97.00 99 ALA A O 1
ATOM 767 N N . GLN A 1 100 ? 0.335 3.646 2.379 1.00 97.38 100 GLN A N 1
ATOM 768 C CA . GLN A 1 100 ? 0.657 2.602 3.347 1.00 97.38 100 GLN A CA 1
ATOM 769 C C . GLN A 1 100 ? 0.795 3.153 4.773 1.00 97.38 100 GLN A C 1
ATOM 771 O O . GLN A 1 100 ? 0.293 2.548 5.728 1.00 97.38 100 GLN A O 1
ATOM 776 N N . LEU A 1 101 ? 1.435 4.313 4.937 1.00 98.00 101 LEU A N 1
ATOM 777 C CA . LEU A 1 101 ? 1.567 4.982 6.233 1.00 98.00 101 LEU A CA 1
ATOM 778 C C . LEU A 1 101 ? 0.202 5.417 6.777 1.00 98.00 101 LEU A C 1
ATOM 780 O O . LEU A 1 101 ? -0.109 5.161 7.941 1.00 98.00 101 LEU A O 1
ATOM 784 N N . LEU A 1 102 ? -0.650 6.003 5.933 1.00 97.69 102 LEU A N 1
ATOM 785 C CA . LEU A 1 102 ? -2.007 6.390 6.311 1.00 97.69 102 LEU A CA 1
ATOM 786 C C . LEU A 1 102 ? -2.887 5.176 6.639 1.00 97.69 102 LEU A C 1
ATOM 788 O O . LEU A 1 102 ? -3.616 5.214 7.630 1.00 97.69 102 LEU A O 1
ATOM 792 N N . ALA A 1 103 ? -2.805 4.088 5.868 1.00 97.00 103 ALA A N 1
ATOM 793 C CA . ALA A 1 103 ? -3.508 2.840 6.174 1.00 97.00 103 ALA A CA 1
ATOM 794 C C . ALA A 1 103 ? -3.093 2.293 7.550 1.00 97.00 103 ALA A C 1
ATOM 796 O O . ALA A 1 103 ? -3.943 1.978 8.387 1.00 97.00 103 ALA A O 1
ATOM 797 N N . THR A 1 104 ? -1.784 2.270 7.817 1.00 9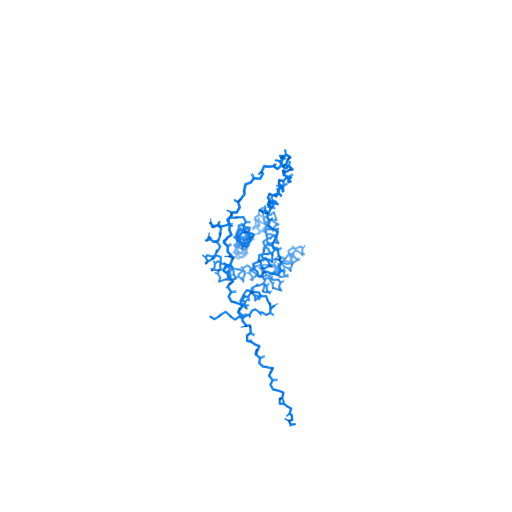8.06 104 THR A N 1
ATOM 798 C CA . THR A 1 104 ? -1.219 1.854 9.108 1.00 98.06 104 THR A CA 1
ATOM 799 C C . THR A 1 104 ? -1.714 2.751 10.242 1.00 98.06 104 THR A C 1
ATOM 801 O O . THR A 1 104 ? -2.146 2.254 11.283 1.00 98.06 104 THR A O 1
ATOM 804 N N . TYR A 1 105 ? -1.728 4.070 10.034 1.00 97.25 105 TYR A N 1
ATOM 805 C CA . TYR A 1 105 ? -2.255 5.034 10.996 1.00 97.25 105 TYR A CA 1
ATOM 806 C C . TYR A 1 105 ? -3.744 4.801 11.302 1.00 97.25 105 TYR A C 1
ATOM 808 O O . TYR A 1 105 ? -4.131 4.793 12.473 1.00 97.25 105 TYR A O 1
ATOM 816 N N . ILE A 1 106 ? -4.580 4.567 10.284 1.00 95.31 106 ILE A N 1
ATOM 817 C CA . ILE A 1 106 ? -6.010 4.265 10.465 1.00 95.31 106 ILE A CA 1
ATOM 818 C C . ILE A 1 106 ? -6.188 2.986 11.285 1.00 95.31 106 ILE A C 1
ATOM 820 O O . ILE A 1 106 ? -6.977 2.974 12.231 1.00 95.31 106 ILE A O 1
ATOM 824 N N . ILE A 1 107 ? -5.440 1.925 10.965 1.00 95.94 107 ILE A N 1
ATOM 825 C CA . ILE A 1 107 ? -5.492 0.658 11.705 1.00 95.94 107 ILE A CA 1
ATOM 826 C C . ILE A 1 107 ? -5.068 0.861 13.157 1.00 95.94 107 ILE A C 1
ATOM 828 O O . ILE A 1 107 ? -5.772 0.422 14.066 1.00 95.94 107 ILE 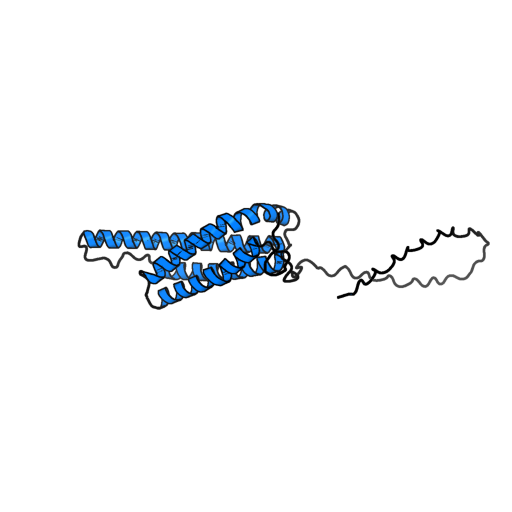A O 1
ATOM 832 N N . TYR A 1 108 ? -3.965 1.570 13.390 1.00 96.56 108 TYR A N 1
ATOM 833 C CA . TYR A 1 108 ? -3.512 1.912 14.733 1.00 96.56 108 TYR A CA 1
ATOM 834 C C . TYR A 1 108 ? -4.588 2.677 15.516 1.00 96.56 108 TYR A C 1
ATOM 836 O O . TYR A 1 108 ? -4.896 2.320 16.655 1.00 96.56 108 TYR A O 1
ATOM 844 N N . ARG A 1 109 ? -5.207 3.702 14.911 1.00 94.81 109 ARG A N 1
ATOM 845 C CA . ARG A 1 109 ? -6.288 4.469 15.549 1.00 94.81 109 ARG A CA 1
ATOM 846 C C . ARG A 1 109 ? -7.481 3.580 15.877 1.00 94.81 109 ARG A C 1
ATOM 848 O O . ARG A 1 109 ? -7.935 3.625 17.014 1.00 94.81 109 ARG A O 1
ATOM 855 N N . MET A 1 110 ? -7.913 2.735 14.944 1.00 92.69 110 MET A N 1
ATOM 856 C CA . MET A 1 110 ? -8.997 1.773 15.154 1.00 92.69 110 MET A CA 1
ATOM 857 C C . MET A 1 110 ? -8.693 0.813 16.316 1.00 92.69 110 MET A C 1
ATOM 859 O O . MET A 1 110 ? -9.542 0.608 17.178 1.00 92.69 110 MET A O 1
ATOM 863 N N . LEU A 1 111 ? -7.480 0.255 16.390 1.00 94.31 111 LEU A N 1
ATOM 864 C CA . LEU A 1 111 ? -7.068 -0.636 17.483 1.00 94.31 111 LEU A CA 1
ATOM 865 C C . LEU A 1 111 ? -7.000 0.084 18.835 1.00 94.31 111 LEU A C 1
ATOM 867 O O . LEU A 1 111 ? -7.401 -0.470 19.861 1.00 94.31 111 LEU A O 1
ATOM 871 N N . ARG A 1 112 ? -6.513 1.328 18.848 1.00 93.38 112 ARG A N 1
ATOM 872 C CA . ARG A 1 112 ? -6.477 2.158 20.056 1.00 93.38 112 ARG A CA 1
ATOM 873 C C . ARG A 1 112 ? -7.888 2.445 20.568 1.00 93.38 112 ARG A C 1
ATOM 875 O O . ARG A 1 112 ? -8.123 2.340 21.768 1.00 93.38 112 ARG A O 1
ATOM 882 N N . GLU A 1 113 ? -8.811 2.776 19.673 1.00 91.25 113 GLU A N 1
ATOM 883 C CA . GLU A 1 113 ? -10.216 3.040 20.001 1.00 91.25 113 GLU A CA 1
ATOM 884 C C . GLU A 1 113 ? -10.920 1.772 20.505 1.00 91.25 113 GLU A C 1
ATOM 886 O O . GLU A 1 113 ? -11.597 1.825 21.528 1.00 91.25 113 GLU A O 1
ATOM 891 N N . ASP A 1 114 ? -10.679 0.608 19.890 1.00 90.50 114 ASP A N 1
ATOM 892 C CA . ASP A 1 114 ? -11.163 -0.687 20.397 1.00 90.50 114 ASP A CA 1
ATOM 893 C C . ASP A 1 114 ? -10.706 -0.947 21.837 1.00 90.50 11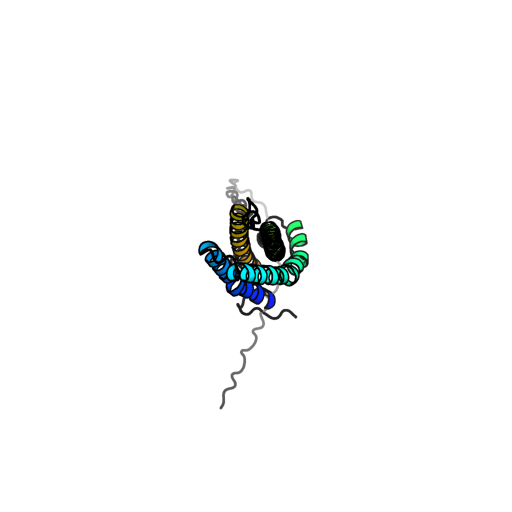4 ASP A C 1
ATOM 895 O O . ASP A 1 114 ? -11.493 -1.382 22.679 1.00 90.50 114 ASP A O 1
ATOM 899 N N . SER A 1 115 ? -9.432 -0.670 22.128 1.00 91.62 115 SER A N 1
ATOM 900 C CA . SER A 1 115 ? -8.858 -0.834 23.465 1.00 91.62 115 SER A CA 1
ATOM 901 C C . SER A 1 115 ? -9.489 0.128 24.475 1.00 91.62 115 SER A C 1
ATOM 903 O O . SER A 1 115 ? -9.803 -0.269 25.596 1.00 91.62 115 SER A O 1
ATOM 905 N N . GLN A 1 116 ? -9.728 1.383 24.084 1.00 91.62 116 GLN A N 1
ATOM 906 C CA . GLN A 1 116 ? -10.403 2.370 24.931 1.00 91.62 116 GLN A CA 1
ATOM 907 C C . GLN A 1 116 ? -11.841 1.956 25.246 1.00 91.62 116 GLN A C 1
ATOM 909 O O . GLN A 1 116 ? -12.220 1.951 26.415 1.00 91.62 116 GLN A O 1
ATOM 914 N N . VAL A 1 117 ? -12.595 1.516 24.236 1.00 90.19 117 VAL A N 1
ATOM 915 C CA . VAL A 1 117 ? -13.958 0.989 24.385 1.00 90.19 117 VAL A CA 1
ATOM 916 C C . VAL A 1 117 ? -13.983 -0.225 25.314 1.00 90.19 117 VAL A C 1
ATOM 918 O O . VAL A 1 117 ? -14.815 -0.295 26.217 1.00 90.19 117 VAL A O 1
ATOM 921 N N . ALA A 1 118 ? -13.059 -1.172 25.136 1.00 90.62 118 ALA A N 1
ATOM 922 C CA . ALA A 1 118 ? -12.970 -2.353 25.990 1.00 90.62 118 ALA A CA 1
ATOM 923 C C . ALA A 1 118 ? -12.688 -1.978 27.456 1.00 90.62 118 ALA A C 1
ATOM 925 O O . ALA A 1 118 ? -13.334 -2.502 28.363 1.00 90.62 118 ALA A O 1
ATOM 926 N N . LYS A 1 119 ? -11.773 -1.028 27.691 1.00 91.75 119 LYS A N 1
ATOM 927 C CA . LYS A 1 119 ? -11.454 -0.525 29.035 1.00 91.75 119 LYS A CA 1
ATOM 928 C C . LYS A 1 119 ? -12.615 0.250 29.665 1.00 91.75 119 LYS A C 1
ATOM 930 O O . LYS A 1 119 ? -12.866 0.077 30.850 1.00 91.75 119 LYS A O 1
ATOM 935 N N . ALA A 1 120 ? -13.314 1.083 28.897 1.00 91.75 120 ALA A N 1
ATOM 936 C CA . ALA A 1 120 ? -14.497 1.818 29.348 1.00 91.75 120 ALA A CA 1
ATOM 937 C C . ALA A 1 120 ? -15.624 0.862 29.760 1.00 91.75 120 ALA A C 1
ATOM 939 O O . ALA A 1 120 ? -16.193 0.989 30.843 1.00 91.75 120 ALA A O 1
ATOM 940 N N . LYS A 1 121 ? -15.867 -0.174 28.946 1.00 90.06 121 LYS A N 1
ATOM 941 C CA . LYS A 1 121 ? -16.831 -1.234 29.257 1.00 90.06 121 LYS A CA 1
ATOM 942 C C . LYS A 1 121 ? -16.462 -1.992 30.535 1.00 90.06 121 LYS A C 1
ATOM 944 O O . LYS A 1 121 ? -17.345 -2.288 31.329 1.00 90.06 121 LYS A O 1
ATOM 949 N N . ALA A 1 122 ? -15.176 -2.265 30.760 1.00 93.50 122 ALA A N 1
ATOM 950 C CA . ALA A 1 122 ? -14.700 -2.887 31.999 1.00 93.50 122 ALA A CA 1
ATOM 951 C C . ALA A 1 122 ? -14.903 -2.000 33.246 1.00 93.50 122 ALA A C 1
ATOM 953 O O . ALA A 1 122 ? -14.978 -2.523 34.352 1.00 93.50 122 ALA A O 1
ATOM 954 N N . ARG A 1 123 ? -15.014 -0.675 33.072 1.00 94.44 123 ARG A N 1
ATOM 955 C CA . ARG A 1 123 ? -15.341 0.297 34.131 1.00 94.44 123 ARG A CA 1
ATOM 956 C C . ARG A 1 123 ? -16.838 0.620 34.230 1.00 94.44 123 ARG A C 1
ATOM 958 O O . ARG A 1 123 ? -17.207 1.497 35.003 1.00 94.44 123 ARG A O 1
ATOM 965 N N . SER A 1 124 ? -17.691 -0.054 33.456 1.00 94.12 124 SER A N 1
ATOM 966 C CA . SER A 1 124 ? -19.137 0.209 33.391 1.00 94.12 124 SER A CA 1
ATOM 967 C C . SER A 1 124 ? -19.500 1.648 32.984 1.00 94.12 124 SER A C 1
ATOM 969 O O . SER A 1 124 ? -20.524 2.180 33.410 1.00 94.12 124 SER A O 1
ATOM 971 N N . GLU A 1 125 ? -18.679 2.288 32.146 1.00 91.56 125 GLU A N 1
ATOM 972 C CA . GLU A 1 125 ? -18.989 3.614 31.597 1.00 91.56 125 GLU A CA 1
ATOM 973 C C . GLU A 1 125 ? -20.164 3.541 30.611 1.00 91.56 125 GLU A C 1
ATOM 975 O O . GLU A 1 125 ? -20.219 2.653 29.759 1.00 91.56 125 GLU A O 1
ATOM 980 N N . GLN A 1 126 ? -21.098 4.493 30.705 1.00 82.50 126 GLN A N 1
ATOM 981 C CA . GLN A 1 126 ? -22.294 4.524 29.852 1.00 82.50 126 GLN A CA 1
ATOM 982 C C . GLN A 1 126 ? -22.067 5.239 28.508 1.00 82.50 126 GLN A C 1
ATOM 984 O O . GLN A 1 126 ? -22.763 4.953 27.536 1.00 82.50 126 GLN A O 1
ATOM 989 N N . ASP A 1 127 ? -21.077 6.131 28.418 1.00 79.06 127 ASP A N 1
ATOM 990 C CA . ASP A 1 127 ? -20.830 6.946 27.225 1.00 79.06 127 ASP A CA 1
ATOM 991 C C . ASP A 1 127 ? -19.642 6.432 26.388 1.00 79.06 127 ASP A C 1
ATOM 993 O O . ASP A 1 127 ? -18.501 6.871 26.518 1.00 79.06 127 ASP A O 1
ATOM 997 N N . ILE A 1 128 ? -19.917 5.457 25.515 1.00 78.00 128 ILE A N 1
ATOM 998 C CA . ILE A 1 128 ? -18.915 4.768 24.672 1.00 78.00 128 ILE A CA 1
ATOM 999 C C . ILE A 1 128 ? -18.929 5.294 23.215 1.00 78.00 128 ILE A C 1
ATOM 1001 O O . ILE A 1 128 ? -18.116 4.931 22.366 1.00 78.00 128 ILE A O 1
ATOM 1005 N N . GLN A 1 129 ? -19.854 6.185 22.884 1.00 69.50 129 GLN A N 1
ATOM 1006 C CA . GLN A 1 129 ? -20.130 6.621 21.509 1.00 69.50 129 GLN A CA 1
ATOM 1007 C C . GLN A 1 129 ? -19.124 7.657 20.969 1.00 69.50 129 GLN A C 1
ATOM 1009 O O . GLN A 1 129 ? -19.002 7.830 19.757 1.00 69.50 129 GLN A O 1
ATOM 1014 N N . HIS A 1 130 ? -18.319 8.264 21.844 1.00 65.50 130 HIS A N 1
ATOM 1015 C CA . HIS A 1 130 ? -17.327 9.290 21.501 1.00 65.50 130 HIS A CA 1
ATOM 1016 C C . HIS A 1 130 ? -15.981 8.754 20.993 1.00 65.50 130 HIS A C 1
ATOM 1018 O O . HIS A 1 130 ? -15.120 9.534 20.583 1.00 65.50 130 HIS A O 1
ATOM 1024 N N . TYR A 1 131 ? -15.773 7.436 20.991 1.00 69.06 131 TYR A N 1
ATOM 1025 C CA . TYR A 1 131 ? -14.468 6.850 20.678 1.00 69.06 131 TYR A CA 1
ATOM 1026 C C . TYR A 1 131 ? -14.126 6.805 19.182 1.00 69.06 131 TYR A C 1
ATOM 1028 O O . TYR A 1 131 ? -13.153 6.159 18.836 1.00 69.06 131 TYR A O 1
ATOM 1036 N N . TRP A 1 132 ? -14.868 7.467 18.286 1.00 76.69 132 TRP A N 1
ATOM 1037 C CA . TRP A 1 132 ? -14.549 7.498 16.851 1.00 76.69 132 TRP A CA 1
ATOM 1038 C C . TRP A 1 132 ? -13.954 8.843 16.433 1.00 76.69 132 TRP A C 1
ATOM 1040 O O . TRP A 1 132 ? -14.508 9.902 16.735 1.00 76.69 132 TRP A O 1
ATOM 1050 N N . PHE A 1 133 ? -12.843 8.841 15.692 1.00 83.12 133 PHE A N 1
ATOM 1051 C CA . PHE A 1 133 ? -12.247 10.103 15.251 1.00 83.12 133 PHE A CA 1
ATOM 1052 C C . PHE A 1 133 ? -13.000 10.757 14.086 1.00 83.12 133 PHE A C 1
ATOM 1054 O O . PHE A 1 133 ? -13.293 10.131 13.069 1.00 83.12 133 PHE A O 1
ATOM 1061 N N . LYS A 1 134 ? -13.247 12.071 14.198 1.00 83.56 134 LYS A N 1
ATOM 1062 C CA . LYS A 1 134 ? -14.070 12.862 13.258 1.00 83.56 134 LYS A CA 1
ATOM 1063 C C . LYS A 1 134 ? -13.640 12.744 11.788 1.00 83.56 134 LYS A C 1
ATOM 1065 O O . LYS A 1 134 ? -14.474 12.818 10.890 1.00 83.56 134 LYS A O 1
ATOM 1070 N N . ALA A 1 135 ? -12.348 12.534 11.537 1.00 87.38 135 ALA A N 1
ATOM 1071 C CA . ALA A 1 135 ? -11.775 12.484 10.195 1.00 87.38 135 ALA A CA 1
ATOM 1072 C C . ALA A 1 135 ? -11.676 11.072 9.581 1.00 87.38 135 ALA A C 1
ATOM 1074 O O . ALA A 1 135 ? -11.112 10.941 8.496 1.00 87.38 135 ALA A O 1
ATOM 1075 N N . ALA A 1 136 ? -12.204 10.005 10.198 1.00 88.06 136 ALA A N 1
ATOM 1076 C CA . ALA A 1 136 ? -11.949 8.654 9.674 1.00 88.06 136 ALA A CA 1
ATOM 1077 C C . ALA A 1 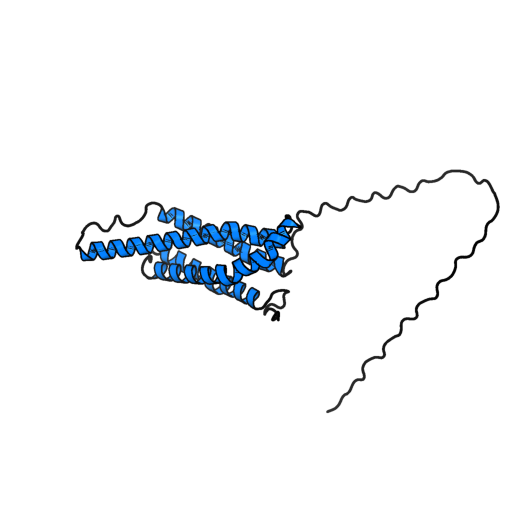136 ? -12.525 8.428 8.275 1.00 88.06 136 ALA A C 1
ATOM 1079 O O . ALA A 1 136 ? -11.867 7.840 7.423 1.00 88.06 136 ALA A O 1
ATOM 1080 N N . LYS A 1 137 ? -13.735 8.919 7.997 1.00 90.81 137 LYS A N 1
ATOM 1081 C CA . LYS A 1 137 ? -14.378 8.729 6.690 1.00 90.81 137 LYS A CA 1
ATOM 1082 C C . LYS A 1 137 ? -13.609 9.379 5.527 1.00 90.81 137 LYS A C 1
ATOM 1084 O O . LYS A 1 137 ? -13.360 8.667 4.552 1.00 90.81 137 LYS A O 1
ATOM 1089 N N . PRO A 1 138 ? -13.237 10.676 5.571 1.00 95.12 138 PRO A N 1
ATOM 1090 C CA . PRO A 1 138 ? -12.429 11.264 4.504 1.00 95.12 138 PRO A CA 1
ATOM 1091 C C . PRO A 1 138 ? -11.045 10.612 4.404 1.00 95.12 138 PRO A C 1
ATOM 1093 O O . PRO A 1 138 ? -10.599 10.341 3.293 1.00 95.12 138 PRO A O 1
ATOM 1096 N N . LEU A 1 139 ? -10.414 10.260 5.530 1.00 95.25 139 LEU A N 1
ATOM 1097 C CA . LEU A 1 139 ? -9.095 9.624 5.522 1.00 95.25 139 LEU A CA 1
ATOM 1098 C C . LEU A 1 139 ? -9.124 8.227 4.880 1.00 95.25 139 LEU A C 1
ATOM 1100 O O . LEU A 1 139 ? -8.288 7.924 4.038 1.00 95.25 139 LEU A O 1
ATOM 1104 N N . MET A 1 140 ? -10.127 7.402 5.196 1.00 94.31 140 MET A N 1
ATOM 1105 C CA . MET A 1 140 ? -10.314 6.089 4.562 1.00 94.31 140 MET A CA 1
ATOM 1106 C C . MET A 1 140 ? -10.536 6.198 3.049 1.00 94.31 140 MET A C 1
ATOM 1108 O O . MET A 1 140 ? -10.038 5.367 2.296 1.00 94.31 140 MET A O 1
ATOM 1112 N N . ARG A 1 141 ? -11.277 7.216 2.586 1.00 96.06 141 ARG A N 1
ATOM 1113 C CA . ARG A 1 141 ? -11.496 7.454 1.148 1.00 96.06 141 ARG A CA 1
ATOM 1114 C C . ARG A 1 141 ? -10.211 7.867 0.442 1.00 96.06 141 ARG A C 1
ATOM 1116 O O . ARG A 1 141 ? -9.944 7.355 -0.638 1.00 96.06 141 ARG A O 1
ATOM 1123 N N . LEU A 1 142 ? -9.432 8.753 1.061 1.00 97.12 142 LEU A N 1
ATOM 1124 C CA . LEU A 1 142 ? -8.126 9.159 0.551 1.00 97.12 142 LEU A CA 1
ATOM 1125 C C . LEU A 1 142 ? -7.191 7.952 0.432 1.00 97.12 142 LEU A C 1
ATOM 1127 O O . LEU A 1 142 ? -6.610 7.744 -0.626 1.00 97.12 142 LEU A O 1
ATOM 1131 N N . VAL A 1 143 ? -7.100 7.128 1.481 1.00 96.56 143 VAL A N 1
ATOM 1132 C CA . VAL A 1 143 ? -6.285 5.905 1.465 1.00 96.56 143 VAL A CA 1
ATOM 1133 C C . VAL A 1 143 ? -6.734 4.960 0.363 1.00 96.56 143 VAL A C 1
ATOM 1135 O O . VAL A 1 143 ? -5.893 4.469 -0.376 1.00 96.56 143 VAL A O 1
ATOM 1138 N N . LEU A 1 144 ? -8.040 4.736 0.206 1.00 95.69 144 LEU A N 1
ATOM 1139 C CA . LEU A 1 144 ? -8.557 3.868 -0.849 1.00 95.69 144 LEU A CA 1
ATOM 1140 C C . LEU A 1 144 ? -8.213 4.396 -2.252 1.00 95.69 144 LEU A C 1
ATOM 1142 O O . LEU A 1 144 ? -7.813 3.617 -3.111 1.00 95.69 144 LEU A O 1
ATOM 1146 N N . ALA A 1 145 ? -8.344 5.706 -2.477 1.00 97.00 145 ALA A N 1
ATOM 1147 C CA . ALA A 1 145 ? -8.014 6.335 -3.754 1.00 97.00 145 ALA A CA 1
ATOM 1148 C C . ALA A 1 145 ? -6.514 6.244 -4.067 1.00 97.00 145 ALA A C 1
ATOM 1150 O O . ALA A 1 145 ? -6.144 5.788 -5.148 1.00 97.00 145 ALA A O 1
ATOM 1151 N N . LEU A 1 146 ? -5.661 6.617 -3.105 1.00 96.75 146 LEU A N 1
ATOM 1152 C CA . LEU A 1 146 ? -4.210 6.480 -3.232 1.00 96.75 146 LEU A CA 1
ATOM 1153 C C . LEU A 1 146 ? -3.822 5.025 -3.493 1.00 96.75 146 LEU A C 1
ATOM 1155 O O . LEU A 1 146 ? -3.009 4.758 -4.366 1.00 96.75 146 LEU A O 1
ATOM 1159 N N . TRP A 1 147 ? -4.451 4.085 -2.791 1.00 94.56 147 TRP A N 1
ATOM 1160 C CA . TRP A 1 147 ? -4.174 2.665 -2.935 1.00 94.56 147 TRP A CA 1
ATOM 1161 C C . TRP A 1 147 ? -4.484 2.149 -4.349 1.00 94.56 147 TRP A C 1
ATOM 1163 O O . TRP A 1 147 ? -3.634 1.496 -4.951 1.00 94.56 147 TRP A O 1
ATOM 1173 N N . PHE A 1 148 ? -5.650 2.481 -4.922 1.00 95.06 148 PHE A N 1
ATOM 1174 C CA . PHE A 1 148 ? -5.974 2.088 -6.302 1.00 95.06 148 PHE A CA 1
ATOM 1175 C C . PHE A 1 148 ? -5.036 2.729 -7.325 1.00 95.06 148 PHE A C 1
ATOM 1177 O O . PHE A 1 148 ? -4.636 2.072 -8.286 1.00 95.06 148 PHE A O 1
ATOM 1184 N N . LEU A 1 149 ? -4.657 3.990 -7.108 1.00 96.50 149 LEU A N 1
ATOM 1185 C CA . LEU A 1 149 ? -3.712 4.679 -7.976 1.00 96.50 149 LEU A CA 1
ATOM 1186 C C . LEU A 1 149 ? -2.337 3.996 -7.928 1.00 96.50 149 LEU A C 1
ATOM 1188 O O . LEU A 1 149 ? -1.791 3.631 -8.965 1.00 96.50 149 LEU A O 1
ATOM 1192 N N . THR A 1 150 ? -1.815 3.731 -6.731 1.00 95.25 150 THR A N 1
ATOM 1193 C CA . THR A 1 150 ? -0.565 2.991 -6.526 1.00 95.25 150 THR A CA 1
ATOM 1194 C C . THR A 1 150 ? -0.615 1.603 -7.161 1.00 95.25 150 THR A C 1
ATOM 1196 O O . THR A 1 150 ? 0.342 1.220 -7.831 1.00 95.25 150 THR A O 1
ATOM 1199 N N . ALA A 1 151 ? -1.720 0.864 -7.016 1.00 93.50 151 ALA A N 1
ATOM 1200 C CA . ALA A 1 151 ? -1.895 -0.446 -7.639 1.00 93.50 151 ALA A CA 1
ATOM 1201 C C . ALA A 1 151 ? -1.779 -0.367 -9.171 1.00 93.50 151 ALA A C 1
ATOM 1203 O O . ALA A 1 151 ? -1.026 -1.135 -9.768 1.00 93.50 151 ALA A O 1
ATOM 1204 N N . ALA A 1 152 ? -2.451 0.605 -9.797 1.00 94.62 152 ALA A N 1
ATOM 1205 C CA . ALA A 1 152 ? -2.363 0.833 -11.238 1.00 94.62 152 ALA A CA 1
ATOM 1206 C C . ALA A 1 152 ? -0.925 1.154 -11.681 1.00 94.62 152 ALA A C 1
ATOM 1208 O O . ALA A 1 152 ? -0.420 0.545 -12.624 1.00 94.62 152 ALA A O 1
ATOM 1209 N N . PHE A 1 153 ? -0.226 2.036 -10.960 1.00 94.50 153 PHE A N 1
ATOM 1210 C CA . PHE A 1 153 ? 1.185 2.340 -11.229 1.00 94.50 153 PHE A CA 1
ATOM 1211 C C . PHE A 1 153 ? 2.117 1.141 -11.009 1.00 94.50 153 PHE A C 1
ATOM 1213 O O . PHE A 1 153 ? 3.120 1.018 -11.708 1.00 94.50 153 PHE A O 1
ATOM 1220 N N . GLY A 1 154 ? 1.799 0.241 -10.075 1.00 93.12 154 GLY A N 1
ATOM 1221 C CA . GLY A 1 154 ? 2.560 -0.992 -9.858 1.00 93.12 154 GLY A CA 1
ATOM 1222 C C . GLY A 1 154 ? 2.463 -1.932 -11.060 1.00 93.12 154 GLY A C 1
ATOM 1223 O O . GLY A 1 154 ? 3.480 -2.424 -11.544 1.00 93.12 154 GLY A O 1
ATOM 1224 N N . VAL A 1 155 ? 1.253 -2.102 -11.601 1.00 92.75 155 VAL A N 1
ATOM 1225 C CA . VAL A 1 155 ? 1.029 -2.868 -12.837 1.00 92.75 155 VAL A CA 1
ATOM 1226 C C . VAL A 1 155 ? 1.749 -2.216 -14.018 1.00 92.75 155 VAL A C 1
ATOM 1228 O O . VAL A 1 155 ? 2.493 -2.891 -14.722 1.00 92.75 155 VAL A O 1
ATOM 1231 N N . LEU A 1 156 ? 1.600 -0.900 -14.206 1.00 93.62 156 LEU A N 1
ATOM 1232 C CA . LEU A 1 156 ? 2.293 -0.157 -15.267 1.00 93.62 156 LEU A CA 1
ATOM 1233 C C . LEU A 1 156 ? 3.818 -0.293 -15.172 1.00 93.62 156 LEU A C 1
ATOM 1235 O O . LEU A 1 156 ? 4.478 -0.511 -16.183 1.00 93.62 156 LEU A O 1
ATOM 1239 N N . THR A 1 157 ? 4.369 -0.219 -13.958 1.00 91.38 157 THR A N 1
ATOM 1240 C CA . THR A 1 157 ? 5.803 -0.409 -13.710 1.00 91.38 157 THR A CA 1
ATOM 1241 C C . THR A 1 157 ? 6.266 -1.781 -14.185 1.00 91.38 157 THR A C 1
ATOM 1243 O O . THR A 1 157 ? 7.275 -1.871 -14.877 1.00 91.38 157 THR A O 1
ATOM 1246 N N . TYR A 1 158 ? 5.527 -2.840 -13.847 1.00 91.75 158 TYR A N 1
ATOM 1247 C CA . TYR A 1 158 ? 5.844 -4.191 -14.302 1.00 91.75 158 TYR A CA 1
ATOM 1248 C C . TYR A 1 158 ? 5.820 -4.286 -15.835 1.00 91.75 158 TYR A C 1
ATOM 1250 O O . TYR A 1 158 ? 6.772 -4.776 -16.439 1.00 91.75 158 TYR A O 1
ATOM 1258 N N . LEU A 1 159 ? 4.760 -3.773 -16.465 1.00 91.81 159 LEU A N 1
ATOM 1259 C CA . LEU A 1 159 ? 4.572 -3.876 -17.913 1.00 91.81 159 LEU A CA 1
ATOM 1260 C C . LEU A 1 159 ? 5.670 -3.158 -18.705 1.00 91.81 159 LEU A C 1
ATOM 1262 O O . LEU A 1 159 ? 6.180 -3.714 -19.673 1.00 91.81 159 LEU A O 1
ATOM 1266 N N . VAL A 1 160 ? 6.048 -1.947 -18.287 1.00 90.62 160 VAL A N 1
ATOM 1267 C CA . VAL A 1 160 ? 7.097 -1.163 -18.956 1.00 90.62 160 VAL A CA 1
ATOM 1268 C C . VAL A 1 160 ? 8.484 -1.741 -18.681 1.00 90.62 160 VAL A C 1
ATOM 1270 O O . VAL A 1 160 ? 9.292 -1.878 -19.593 1.00 90.62 160 VAL A O 1
ATOM 1273 N N . ARG A 1 161 ? 8.780 -2.108 -17.429 1.00 87.62 161 ARG A N 1
ATOM 1274 C CA . ARG A 1 161 ? 10.129 -2.545 -17.035 1.00 87.62 161 ARG A CA 1
ATOM 1275 C C . ARG A 1 161 ? 10.531 -3.884 -17.642 1.00 87.62 161 ARG A C 1
ATOM 1277 O O . ARG A 1 161 ? 11.719 -4.114 -17.846 1.00 87.62 161 ARG A O 1
ATOM 1284 N N . TYR A 1 162 ? 9.559 -4.753 -17.895 1.00 87.44 162 TYR A N 1
ATOM 1285 C CA . TYR A 1 162 ? 9.783 -6.076 -18.472 1.00 87.44 162 TYR A CA 1
ATOM 1286 C C . TYR A 1 162 ? 9.347 -6.167 -19.935 1.00 87.44 162 TYR A C 1
ATOM 1288 O O . TYR A 1 162 ? 9.078 -7.267 -20.414 1.00 87.44 162 TYR A O 1
ATOM 1296 N N . GLU A 1 163 ? 9.287 -5.014 -20.615 1.00 84.00 163 GLU A N 1
ATOM 1297 C CA . GLU A 1 163 ? 9.098 -4.887 -22.067 1.00 84.00 163 GLU A CA 1
ATOM 1298 C C . GLU A 1 163 ? 7.824 -5.571 -22.587 1.00 84.00 163 GLU A C 1
ATOM 1300 O O . GLU A 1 163 ? 7.719 -5.945 -23.751 1.00 84.00 163 GLU A O 1
ATOM 1305 N N . VAL A 1 164 ? 6.813 -5.703 -21.723 1.00 82.88 164 VAL A N 1
ATOM 1306 C CA . VAL A 1 164 ? 5.482 -6.187 -22.112 1.00 82.88 164 VAL A CA 1
ATOM 1307 C C . VAL A 1 164 ? 4.754 -5.114 -22.918 1.00 82.88 164 VAL A C 1
ATOM 1309 O O . VAL A 1 164 ? 4.002 -5.419 -23.839 1.00 82.88 164 VAL A O 1
ATOM 1312 N N . LEU A 1 165 ? 4.983 -3.846 -22.565 1.00 81.00 165 LEU A N 1
ATOM 1313 C CA . LEU A 1 165 ? 4.548 -2.683 -23.327 1.00 81.00 165 LEU A CA 1
ATOM 1314 C C . LEU A 1 165 ? 5.772 -1.883 -23.763 1.00 81.00 165 LEU A C 1
ATOM 1316 O O . LEU A 1 165 ? 6.647 -1.595 -22.947 1.00 81.00 165 LEU A O 1
ATOM 1320 N N . THR A 1 166 ? 5.802 -1.473 -25.028 1.00 69.12 166 THR A N 1
ATOM 1321 C CA . THR A 1 166 ? 6.784 -0.508 -25.525 1.00 69.12 166 THR A CA 1
ATOM 1322 C C . THR A 1 166 ? 6.468 0.855 -24.897 1.00 69.12 166 THR A C 1
ATOM 1324 O O . THR A 1 166 ? 5.348 1.347 -25.070 1.00 69.12 166 THR A O 1
ATOM 1327 N N . PRO A 1 167 ? 7.375 1.458 -24.107 1.00 62.09 167 PRO A N 1
ATOM 1328 C CA . PRO A 1 167 ? 7.088 2.726 -23.451 1.00 62.09 167 PRO A CA 1
ATOM 1329 C C . PRO A 1 167 ? 6.873 3.843 -24.477 1.00 62.09 167 PRO A C 1
ATOM 1331 O O . PRO A 1 167 ? 7.551 3.910 -25.499 1.00 62.09 167 PRO A O 1
ATOM 1334 N N . PHE A 1 168 ? 5.947 4.753 -24.174 1.00 60.38 168 PHE A N 1
ATOM 1335 C CA . PHE A 1 168 ? 5.846 6.023 -24.887 1.00 60.38 168 PHE A CA 1
ATOM 1336 C C . PHE A 1 168 ? 7.076 6.872 -24.539 1.00 60.38 168 PHE A C 1
ATOM 1338 O O . PHE A 1 168 ? 7.218 7.317 -23.398 1.00 60.38 168 PHE A O 1
ATOM 1345 N N . ASN A 1 169 ? 7.963 7.098 -25.508 1.00 58.28 169 ASN A N 1
ATOM 1346 C CA . ASN A 1 169 ? 9.064 8.041 -25.356 1.00 58.28 169 ASN A CA 1
ATOM 1347 C C . ASN A 1 169 ? 8.508 9.470 -25.397 1.00 58.28 169 ASN A C 1
ATOM 1349 O O . ASN A 1 169 ? 8.221 10.012 -26.460 1.00 58.28 169 ASN A O 1
ATOM 1353 N N . PHE A 1 170 ? 8.400 10.121 -24.237 1.00 54.66 170 PHE A N 1
ATOM 1354 C CA . PHE A 1 170 ? 8.074 11.554 -24.148 1.00 54.66 170 PHE A CA 1
ATOM 1355 C C . PHE A 1 170 ? 9.210 12.468 -24.662 1.00 54.66 170 PHE A C 1
ATOM 1357 O O . PHE A 1 170 ? 9.085 13.689 -24.603 1.00 54.66 170 PHE A O 1
ATOM 1364 N N . GLY A 1 171 ? 10.315 11.881 -25.138 1.00 52.84 171 GLY A N 1
ATOM 1365 C CA . GLY A 1 171 ? 11.511 12.566 -25.626 1.00 52.84 171 GLY A CA 1
ATOM 1366 C C . GLY A 1 171 ? 11.850 12.312 -27.095 1.00 52.84 171 GLY A C 1
ATOM 1367 O O . GLY A 1 171 ? 12.865 12.839 -27.547 1.00 52.84 171 GLY A O 1
ATOM 1368 N N . ASP A 1 172 ? 11.029 11.567 -27.846 1.00 54.31 172 ASP A N 1
ATOM 1369 C CA . ASP A 1 172 ? 11.198 11.469 -29.300 1.00 54.31 172 ASP A CA 1
ATOM 1370 C C . ASP A 1 172 ? 10.702 12.778 -29.929 1.00 54.31 172 ASP A C 1
ATOM 1372 O O . ASP A 1 172 ? 9.630 12.866 -30.529 1.00 54.31 172 ASP A O 1
ATOM 1376 N N . SER A 1 173 ? 11.500 13.838 -29.775 1.00 58.66 173 SER A N 1
ATOM 1377 C CA . SER A 1 173 ? 11.515 14.892 -30.779 1.00 58.66 173 SER A CA 1
ATOM 1378 C C . SER A 1 173 ? 11.771 14.187 -32.109 1.00 58.66 173 SER A C 1
ATOM 1380 O O . SER A 1 173 ? 12.759 13.448 -32.193 1.00 58.66 173 SER A O 1
ATOM 1382 N N . PRO A 1 174 ? 10.908 14.351 -33.130 1.00 59.34 174 PRO A N 1
ATOM 1383 C CA . PRO A 1 174 ? 11.190 13.787 -34.439 1.00 59.34 174 PRO A CA 1
ATOM 1384 C C . PRO A 1 174 ? 12.605 14.212 -34.817 1.00 59.34 174 PRO A C 1
ATOM 1386 O O . PRO A 1 174 ? 12.957 15.386 -34.648 1.00 59.34 174 PRO A O 1
ATOM 1389 N N . ALA A 1 175 ? 13.427 13.248 -35.246 1.00 62.16 175 ALA A N 1
ATOM 1390 C CA . ALA A 1 175 ? 14.763 13.544 -35.741 1.00 62.16 175 ALA A CA 1
ATOM 1391 C C . ALA A 1 175 ? 14.653 14.749 -36.687 1.00 62.16 175 ALA A C 1
ATOM 1393 O O . ALA A 1 175 ? 13.693 14.789 -37.470 1.00 62.16 175 ALA A O 1
ATOM 1394 N N . PRO A 1 176 ? 15.551 15.751 -36.589 1.00 63.75 176 PRO A N 1
ATOM 1395 C CA . PRO A 1 176 ? 15.500 16.889 -37.489 1.00 63.75 176 PRO A CA 1
ATOM 1396 C C . PRO A 1 176 ? 15.431 16.322 -38.900 1.00 63.75 176 PRO A C 1
ATOM 1398 O O . PRO A 1 176 ? 16.280 15.515 -39.283 1.00 63.75 176 PRO A O 1
ATOM 1401 N N . ILE A 1 177 ? 14.363 16.663 -39.624 1.00 60.50 177 ILE A N 1
ATOM 1402 C CA . ILE A 1 177 ? 14.230 16.289 -41.025 1.00 60.50 177 ILE A CA 1
ATOM 1403 C C . ILE A 1 177 ? 15.489 16.843 -41.678 1.00 60.50 177 ILE A C 1
ATOM 1405 O O . ILE A 1 177 ? 15.671 18.059 -41.748 1.00 60.50 177 ILE A O 1
ATOM 1409 N N . VAL A 1 178 ? 16.395 15.949 -42.067 1.00 66.75 178 VAL A N 1
ATOM 1410 C CA . VAL A 1 178 ? 17.537 16.310 -42.890 1.00 66.75 178 VAL A CA 1
ATOM 1411 C C . VAL A 1 178 ? 16.919 16.710 -44.217 1.00 66.75 178 VAL A C 1
ATOM 1413 O O . VAL A 1 178 ? 16.579 15.861 -45.039 1.00 66.75 178 VAL A O 1
ATOM 1416 N N . THR A 1 179 ? 16.677 18.008 -44.384 1.00 71.06 179 THR A N 1
ATOM 1417 C CA . THR A 1 179 ? 16.405 18.593 -45.687 1.00 71.06 179 THR A CA 1
ATOM 1418 C C . THR A 1 179 ? 17.606 18.229 -46.543 1.00 71.06 179 THR A C 1
ATOM 1420 O O . THR A 1 179 ? 18.695 18.752 -46.320 1.00 71.06 179 THR A O 1
ATOM 1423 N N . GLN A 1 180 ? 17.437 17.278 -47.465 1.00 64.25 180 GLN A N 1
ATOM 1424 C CA . GLN A 1 180 ? 18.412 17.087 -48.530 1.00 64.25 180 GLN A CA 1
ATOM 1425 C C . GLN A 1 180 ? 18.570 18.445 -49.211 1.00 64.25 180 GLN A C 1
ATOM 1427 O O . GLN A 1 180 ? 17.588 18.996 -49.717 1.00 64.25 180 GLN A O 1
ATOM 1432 N N . GLU A 1 181 ? 19.777 19.010 -49.158 1.00 63.16 181 GLU A N 1
ATOM 1433 C CA . GLU A 1 181 ? 20.114 20.152 -49.997 1.00 63.16 181 GLU A CA 1
ATOM 1434 C C . GLU A 1 181 ? 19.778 19.772 -51.438 1.00 63.16 181 GLU A C 1
ATOM 1436 O O . GLU A 1 181 ? 20.135 18.691 -51.917 1.00 63.16 181 GLU A O 1
ATOM 1441 N N . ALA A 1 182 ? 19.003 20.634 -52.097 1.00 59.41 182 ALA A N 1
ATOM 1442 C CA . ALA A 1 182 ? 18.690 20.465 -53.502 1.00 59.41 182 ALA A CA 1
ATOM 1443 C C . ALA A 1 182 ? 20.011 20.328 -54.276 1.00 59.41 182 ALA A C 1
ATOM 1445 O O . ALA A 1 182 ? 20.942 21.084 -53.990 1.00 59.41 182 ALA A O 1
ATOM 1446 N N . PRO A 1 183 ? 20.117 19.397 -55.240 1.00 55.94 183 PRO A N 1
ATOM 1447 C CA . PRO A 1 183 ? 21.315 19.283 -56.052 1.00 55.94 183 PRO A CA 1
ATOM 1448 C C . PRO A 1 183 ? 21.584 20.632 -56.718 1.00 55.94 183 PRO A C 1
ATOM 1450 O O . PRO A 1 183 ? 20.759 21.138 -57.483 1.00 55.94 183 PRO A O 1
ATOM 1453 N N . THR A 1 184 ? 22.732 21.222 -56.399 1.00 53.50 184 THR A N 1
ATOM 1454 C CA . THR A 1 184 ? 23.276 22.372 -57.108 1.00 53.50 184 THR A CA 1
ATOM 1455 C C . THR A 1 184 ? 23.466 21.939 -58.556 1.00 53.50 184 THR A C 1
ATOM 1457 O O . THR A 1 184 ? 24.312 21.100 -58.861 1.00 53.50 184 THR A O 1
ATOM 1460 N N . ILE A 1 185 ? 22.625 22.449 -59.455 1.00 54.25 185 ILE A N 1
ATOM 1461 C CA . ILE A 1 185 ? 22.875 22.335 -60.889 1.00 54.25 185 ILE A CA 1
ATOM 1462 C C . ILE A 1 185 ? 24.018 23.305 -61.182 1.00 54.25 185 ILE A C 1
ATOM 1464 O O . ILE A 1 185 ? 23.784 24.500 -61.367 1.00 54.25 185 ILE A O 1
ATOM 1468 N N . ASP A 1 186 ? 25.245 22.786 -61.165 1.00 49.66 186 ASP A N 1
ATOM 1469 C CA . ASP A 1 186 ? 26.419 23.470 -61.702 1.00 49.66 186 ASP A CA 1
ATOM 1470 C C . ASP A 1 186 ? 26.189 23.690 -63.199 1.00 49.66 186 ASP A C 1
ATOM 1472 O O . ASP A 1 186 ? 26.309 22.782 -64.023 1.00 49.66 186 ASP A O 1
ATOM 1476 N N . ASN A 1 187 ? 25.796 24.912 -63.548 1.00 59.72 187 ASN A N 1
ATOM 1477 C CA . ASN A 1 187 ? 25.871 25.406 -64.911 1.00 59.72 187 ASN A CA 1
ATOM 1478 C C . ASN A 1 187 ? 27.214 26.114 -65.070 1.00 59.72 187 ASN A C 1
ATOM 1480 O O . ASN A 1 187 ? 27.259 27.337 -64.991 1.00 59.72 187 ASN A O 1
ATOM 1484 N N . ASP A 1 188 ? 28.278 25.353 -65.326 1.00 54.69 188 ASP A N 1
ATOM 1485 C CA . ASP A 1 188 ? 29.494 25.906 -65.920 1.00 54.69 188 ASP A CA 1
ATOM 1486 C C . ASP A 1 188 ? 29.931 25.081 -67.151 1.00 54.69 188 ASP A C 1
ATOM 1488 O O . ASP A 1 188 ? 29.898 23.846 -67.125 1.00 54.69 188 ASP A O 1
ATOM 1492 N N . PRO A 1 189 ? 30.282 25.740 -68.275 1.00 52.00 189 PRO A N 1
ATOM 1493 C CA . PRO A 1 189 ? 30.633 25.089 -69.537 1.00 52.00 189 PRO A CA 1
ATOM 1494 C C . PRO A 1 189 ? 32.040 24.458 -69.507 1.00 52.00 189 PRO A C 1
ATOM 1496 O O . PRO A 1 189 ? 32.888 24.846 -68.702 1.00 52.00 189 PRO A O 1
ATOM 1499 N N . PRO A 1 190 ? 32.331 23.491 -70.402 1.00 48.44 190 PRO A N 1
ATOM 1500 C CA . PRO A 1 190 ? 33.493 22.628 -70.262 1.00 48.44 190 PRO A CA 1
ATOM 1501 C C . PRO A 1 190 ? 34.780 23.366 -70.635 1.00 48.44 190 PRO A C 1
ATOM 1503 O O . PRO A 1 190 ? 34.926 23.853 -71.758 1.00 48.44 190 PRO A O 1
ATOM 1506 N N . LEU A 1 191 ? 35.755 23.361 -69.725 1.00 45.47 191 LEU A N 1
ATOM 1507 C CA . LEU A 1 191 ? 37.153 23.588 -70.069 1.00 45.47 191 LEU A CA 1
ATOM 1508 C C . LEU A 1 191 ? 37.934 22.287 -69.868 1.00 45.47 191 LEU A C 1
ATOM 1510 O O . LEU A 1 191 ? 38.132 21.807 -68.755 1.00 45.47 191 LEU A O 1
ATOM 1514 N N . SER A 1 192 ? 38.362 21.714 -70.988 1.00 48.47 192 SER A N 1
ATOM 1515 C CA . SER A 1 192 ? 39.306 20.606 -71.077 1.00 48.47 192 SER A CA 1
ATOM 1516 C C . SER A 1 192 ? 40.586 20.884 -70.287 1.00 48.47 192 SER A C 1
ATOM 1518 O O . SER A 1 192 ? 41.210 21.911 -70.531 1.00 48.47 192 SER A O 1
ATOM 1520 N N . THR A 1 193 ? 41.040 19.944 -69.449 1.00 45.97 193 THR A N 1
ATOM 1521 C CA . THR A 1 193 ? 42.469 19.626 -69.218 1.00 45.97 193 THR A CA 1
ATOM 1522 C C . THR A 1 193 ? 42.604 18.235 -68.568 1.00 45.97 193 THR A C 1
ATOM 1524 O O . THR A 1 193 ? 42.214 18.017 -67.431 1.00 45.97 193 THR A O 1
ATOM 1527 N N . THR A 1 194 ? 43.108 17.304 -69.379 1.00 43.75 194 THR A N 1
ATOM 1528 C CA . THR A 1 194 ? 44.099 16.234 -69.138 1.00 43.75 194 THR A CA 1
ATOM 1529 C C . THR A 1 194 ? 44.196 15.505 -67.781 1.00 43.75 194 THR A C 1
ATOM 1531 O O . THR A 1 194 ? 44.603 16.077 -66.781 1.00 43.75 194 THR A O 1
ATOM 1534 N N . GLN A 1 195 ? 43.934 14.190 -67.862 1.00 45.91 195 GLN A N 1
ATOM 1535 C CA . GLN A 1 195 ? 44.538 13.023 -67.182 1.00 45.91 195 GLN A CA 1
ATOM 1536 C C . GLN A 1 195 ? 45.155 13.185 -65.780 1.00 45.91 195 GLN A C 1
ATOM 1538 O O . GLN A 1 195 ? 46.223 13.768 -65.639 1.00 45.91 195 GLN A O 1
ATOM 1543 N N . ASP A 1 196 ? 44.637 12.400 -64.830 1.00 45.88 196 ASP A N 1
ATOM 1544 C CA . ASP A 1 196 ? 45.498 11.449 -64.120 1.00 45.88 196 ASP A CA 1
ATOM 1545 C C . ASP A 1 196 ? 44.720 10.169 -63.766 1.00 45.88 196 ASP A C 1
ATOM 1547 O O . ASP A 1 196 ? 43.619 10.202 -63.214 1.00 45.88 196 ASP A O 1
ATOM 1551 N N . THR A 1 197 ? 45.268 9.027 -64.167 1.00 42.97 197 THR A N 1
ATOM 1552 C CA . THR A 1 197 ? 44.697 7.688 -63.984 1.00 42.97 197 THR A CA 1
ATOM 1553 C C . THR A 1 197 ? 45.398 7.014 -62.817 1.00 42.97 197 THR A C 1
ATOM 1555 O O . THR A 1 197 ? 46.526 6.554 -62.969 1.00 42.97 197 THR A O 1
ATOM 1558 N N . THR A 1 198 ? 44.714 6.878 -61.680 1.00 52.12 198 THR A N 1
ATOM 1559 C CA . THR A 1 198 ? 45.098 5.922 -60.630 1.00 52.12 198 THR A CA 1
ATOM 1560 C C . THR A 1 198 ? 43.985 4.873 -60.494 1.00 52.12 198 THR A C 1
ATOM 1562 O O . THR A 1 198 ? 42.838 5.253 -60.251 1.00 52.12 198 THR A O 1
ATOM 1565 N N . PRO A 1 199 ? 44.259 3.568 -60.693 1.00 63.41 199 PRO A N 1
ATOM 1566 C CA . PRO A 1 199 ? 43.246 2.523 -60.565 1.00 63.41 199 PRO A CA 1
ATOM 1567 C C . PRO A 1 199 ? 42.856 2.286 -59.094 1.00 63.41 199 PRO A C 1
ATOM 1569 O O . PRO A 1 199 ? 43.724 2.358 -58.222 1.00 63.41 199 PRO A O 1
ATOM 1572 N N . PRO A 1 200 ? 41.593 1.933 -58.799 1.00 61.94 200 PRO A N 1
ATOM 1573 C CA . PRO A 1 200 ? 41.199 1.494 -57.467 1.00 61.94 200 PRO A CA 1
ATOM 1574 C C . PRO A 1 200 ? 41.763 0.097 -57.164 1.00 61.94 200 PRO A C 1
ATOM 1576 O O . PRO A 1 200 ? 41.547 -0.860 -57.909 1.00 61.94 200 PRO A O 1
ATOM 1579 N N . THR A 1 201 ? 42.471 -0.014 -56.041 1.00 56.94 201 THR A N 1
ATOM 1580 C CA . THR A 1 201 ? 42.864 -1.284 -55.421 1.00 56.94 201 THR A CA 1
ATOM 1581 C C . THR A 1 201 ? 41.611 -2.072 -55.042 1.00 56.94 201 THR A C 1
ATOM 1583 O O . THR A 1 201 ? 40.822 -1.638 -54.207 1.00 56.94 201 THR A O 1
ATOM 1586 N N . LEU A 1 202 ? 41.429 -3.229 -55.678 1.00 57.41 202 LEU A N 1
ATOM 1587 C CA . LEU A 1 202 ? 40.381 -4.198 -55.371 1.00 57.41 202 LEU A CA 1
ATOM 1588 C C . LEU A 1 202 ? 40.742 -4.937 -54.073 1.00 57.41 202 LEU A C 1
ATOM 1590 O O . LEU A 1 202 ? 41.727 -5.675 -54.038 1.00 57.41 202 LEU A O 1
ATOM 1594 N N . GLU A 1 203 ? 39.949 -4.758 -53.017 1.00 66.56 203 GLU A N 1
ATOM 1595 C CA . GLU A 1 203 ? 39.995 -5.649 -51.856 1.00 66.56 203 GLU A CA 1
ATOM 1596 C C . GLU A 1 203 ? 39.376 -7.016 -52.216 1.00 66.56 203 GLU A C 1
ATOM 1598 O O . GLU A 1 203 ? 38.350 -7.071 -52.903 1.00 66.56 203 GLU A O 1
ATOM 1603 N N . PRO A 1 204 ? 39.985 -8.137 -51.792 1.00 64.31 204 PRO A N 1
ATOM 1604 C CA . PRO A 1 204 ? 39.488 -9.468 -52.108 1.00 64.31 204 PRO A CA 1
ATOM 1605 C C . PRO A 1 204 ? 38.197 -9.792 -51.344 1.00 64.31 204 PRO A C 1
ATOM 1607 O O . PRO A 1 204 ? 38.092 -9.605 -50.133 1.00 64.31 204 PRO A O 1
ATOM 1610 N N . ALA A 1 205 ? 37.228 -10.335 -52.082 1.00 55.66 205 ALA A N 1
ATOM 1611 C CA . ALA A 1 205 ? 35.966 -10.845 -51.568 1.00 55.66 205 ALA A CA 1
ATOM 1612 C C . ALA A 1 205 ? 36.188 -11.939 -50.508 1.00 55.66 205 ALA A C 1
ATOM 1614 O O . ALA A 1 205 ? 36.867 -12.937 -50.752 1.00 55.66 205 ALA A O 1
ATOM 1615 N N . VAL A 1 206 ? 35.576 -11.761 -49.336 1.00 63.66 206 VAL A N 1
ATOM 1616 C CA . VAL A 1 206 ? 35.513 -12.778 -48.281 1.00 63.66 206 VAL A CA 1
ATOM 1617 C C . VAL A 1 206 ? 34.484 -13.834 -48.684 1.00 63.66 206 VAL A C 1
ATOM 1619 O O . VAL A 1 206 ? 33.280 -13.579 -48.693 1.00 63.66 206 VAL A O 1
ATOM 1622 N N . THR A 1 207 ? 34.966 -15.028 -49.022 1.00 62.31 207 THR A N 1
ATOM 1623 C CA . THR A 1 207 ? 34.150 -16.232 -49.215 1.00 62.31 207 THR A CA 1
ATOM 1624 C C . THR A 1 207 ? 33.480 -16.611 -47.892 1.00 62.31 207 THR A C 1
ATOM 1626 O O . THR A 1 207 ? 34.162 -16.869 -46.903 1.00 62.31 207 THR A O 1
ATOM 1629 N N . GLN A 1 208 ? 32.146 -16.644 -47.865 1.00 63.38 208 GLN A N 1
ATOM 1630 C CA . GLN A 1 208 ? 31.386 -17.206 -46.748 1.00 63.38 208 GLN A CA 1
ATOM 1631 C C . GLN A 1 208 ? 31.464 -18.737 -46.791 1.00 63.38 208 GLN A C 1
ATOM 1633 O O . GLN A 1 208 ? 31.040 -19.354 -47.768 1.00 63.38 208 GLN A O 1
ATOM 1638 N N . ASP A 1 209 ? 31.995 -19.333 -45.725 1.00 65.94 209 ASP A N 1
ATOM 1639 C CA . ASP A 1 209 ? 31.996 -20.779 -45.508 1.00 65.94 209 ASP A CA 1
ATOM 1640 C C . ASP A 1 209 ? 30.575 -21.233 -45.133 1.00 65.94 209 ASP A C 1
ATOM 1642 O O . ASP A 1 209 ? 30.025 -20.851 -44.095 1.00 65.94 209 ASP A O 1
ATOM 1646 N N . ILE A 1 210 ? 29.950 -22.018 -46.009 1.00 64.81 210 ILE A N 1
ATOM 1647 C CA . ILE A 1 210 ? 28.619 -22.589 -45.792 1.00 64.81 210 ILE A CA 1
ATOM 1648 C C . ILE A 1 210 ? 28.779 -23.832 -44.913 1.00 64.81 210 ILE A C 1
ATOM 1650 O O . ILE A 1 210 ? 29.353 -24.835 -45.334 1.00 64.81 210 ILE A O 1
ATOM 1654 N N . ALA A 1 211 ? 28.249 -23.779 -43.690 1.00 72.19 211 ALA A N 1
ATOM 1655 C CA . ALA A 1 211 ? 28.176 -24.939 -42.808 1.00 72.19 211 ALA A CA 1
ATOM 1656 C C . ALA A 1 211 ? 27.272 -26.039 -43.413 1.00 72.19 211 ALA A C 1
ATOM 1658 O O . ALA A 1 211 ? 26.193 -25.725 -43.926 1.00 72.19 211 ALA A O 1
ATOM 1659 N N . PRO A 1 212 ? 27.663 -27.326 -43.349 1.00 74.56 212 PRO A N 1
ATOM 1660 C CA . PRO A 1 212 ? 26.834 -28.415 -43.850 1.00 74.56 212 PRO A CA 1
ATOM 1661 C C . PRO A 1 212 ? 25.594 -28.643 -42.961 1.00 74.56 212 PRO A C 1
ATOM 1663 O O . PRO A 1 212 ? 25.651 -28.425 -41.747 1.00 74.56 212 PRO A O 1
ATOM 1666 N N . PRO A 1 213 ? 24.468 -29.100 -43.541 1.00 72.62 213 PRO A N 1
ATOM 1667 C CA . PRO A 1 213 ? 23.238 -29.352 -42.798 1.00 72.62 213 PRO A CA 1
ATOM 1668 C C . PRO A 1 213 ? 23.382 -30.541 -41.826 1.00 72.62 213 PRO A C 1
ATOM 1670 O O . PRO A 1 213 ? 24.128 -31.483 -42.107 1.00 72.62 213 PRO A O 1
ATOM 1673 N N . PRO A 1 214 ? 22.654 -30.537 -40.692 1.00 70.12 214 PRO A N 1
ATOM 1674 C CA . PRO A 1 214 ? 22.701 -31.623 -39.721 1.00 70.12 214 PRO A CA 1
ATOM 1675 C C . PRO A 1 214 ? 22.082 -32.912 -40.279 1.00 70.12 214 PRO A C 1
ATOM 1677 O O . PRO A 1 214 ? 20.996 -32.909 -40.863 1.00 70.12 214 PRO A O 1
ATOM 1680 N N . ALA A 1 215 ? 22.786 -34.023 -40.058 1.00 66.00 215 ALA A N 1
ATOM 1681 C CA . ALA A 1 215 ? 22.344 -35.365 -40.406 1.00 66.00 215 ALA A CA 1
ATOM 1682 C C . ALA A 1 215 ? 21.055 -35.737 -39.656 1.00 66.00 215 ALA A C 1
ATOM 1684 O O . ALA A 1 215 ? 20.950 -35.597 -38.437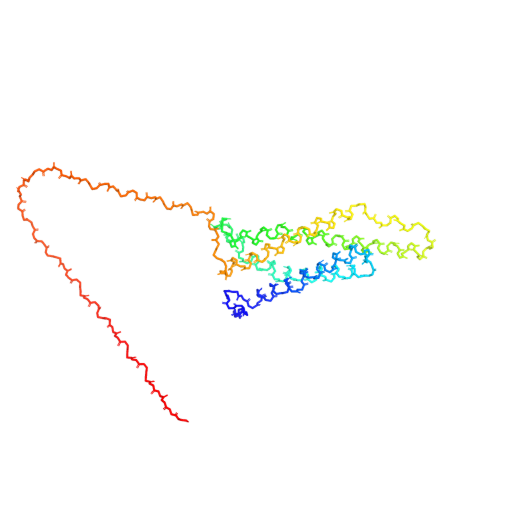 1.00 66.00 215 ALA A O 1
ATOM 1685 N N . THR A 1 216 ? 20.073 -36.225 -40.409 1.00 59.28 216 THR A N 1
ATOM 1686 C CA . THR A 1 216 ? 18.833 -36.802 -39.892 1.00 59.28 216 THR A CA 1
ATOM 1687 C C . THR A 1 216 ? 19.106 -38.243 -39.468 1.00 59.28 216 THR A C 1
ATOM 1689 O O . THR A 1 216 ? 19.333 -39.094 -40.324 1.00 59.28 216 THR A O 1
ATOM 1692 N N . THR A 1 217 ? 19.068 -38.534 -38.168 1.00 61.22 217 THR A N 1
ATOM 1693 C CA . THR A 1 217 ? 18.977 -39.918 -37.684 1.00 61.22 217 THR A CA 1
ATOM 1694 C C . THR A 1 217 ? 17.507 -40.234 -37.440 1.00 61.22 217 THR A C 1
ATOM 1696 O O . THR A 1 217 ? 16.903 -39.728 -36.495 1.00 61.22 217 THR A O 1
ATOM 1699 N N . GLN A 1 218 ? 16.927 -41.023 -38.342 1.00 55.97 218 GLN A N 1
ATOM 1700 C CA . GLN A 1 218 ? 15.696 -41.774 -38.103 1.00 55.97 218 GLN A CA 1
ATOM 1701 C C . GLN A 1 218 ? 16.023 -43.144 -37.497 1.00 55.97 218 GLN A C 1
ATOM 1703 O O . GLN A 1 218 ? 17.137 -43.634 -37.673 1.00 55.97 218 GLN A O 1
ATOM 1708 N N . GLU A 1 219 ? 14.977 -43.733 -36.906 1.00 54.66 219 GLU A N 1
ATOM 1709 C CA . GLU A 1 219 ? 14.753 -45.151 -36.561 1.00 54.66 219 GLU A CA 1
ATOM 1710 C C . GLU A 1 219 ? 14.875 -45.508 -35.067 1.00 54.66 219 GLU A C 1
ATOM 1712 O O . GLU A 1 219 ? 15.624 -44.867 -34.329 1.00 54.66 219 GLU A O 1
ATOM 1717 N N . PRO A 1 220 ? 14.215 -46.592 -34.618 1.00 60.06 220 PRO A N 1
ATOM 1718 C CA . PRO A 1 220 ? 12.765 -46.834 -34.600 1.00 60.06 220 PRO A CA 1
ATOM 1719 C C . PRO A 1 220 ? 12.218 -47.094 -33.180 1.00 60.06 220 PRO A C 1
ATOM 1721 O O . PRO A 1 220 ? 12.991 -47.503 -32.284 1.00 60.06 220 PRO A O 1
#

Radius of gyration: 32.43 Å; chains: 1; bounding box: 68×73×105 Å

Sequence (220 aa):
MNNPGIFGTGASLLSDLSLIAYIALIVPAMVVGYYFARRGKHRPHHKYTMIAITTINWLLIVILMIGQYLLDVPDGLQRNAGDARYLLPTIHGILGLPAQLLATYIIYRMLREDSQVAKAKARSEQDIQHYWFKAAKPLMRLVLALWFLTAAFGVLTYLVRYEVLTPFNFGDSPAPIVTQEAPTIDNDPPLSTTQDTTPPTLEPAVTQDIAPPPATTQEP

Foldseek 3Di:
DFDDDPVNFQDGVVLNVLLCCCPVPQVVLVVQLVVCVVVVVVPPRNLVSLVVNLVVVVVSCVPPLVVVLVVPQVVCCVVPVQDCLNVLSVVLCVLVVVLSVLSVVLSVLVVVLVVVLVVCVVVVHPPSPPSDDPCNVVSVVSSSVSSVVSSVSSVVSSCPNRVVDPDDRPPCPPDPPPPDDDPPPPPDDDDDDDDDDDDDDDDDDDDDDDDDDDDDDDDD

Secondary structure (DSSP, 8-state):
--PBPTTSSS-BHHHHHHHHIIIIIIHHHHHHHHHHHHTT-IIIIIHHHHHHHHHHHHHHIIIIIIHHHHHHHHHHHHH-TT-HHHHHHHHHHHHHHHHHHHHHHHHHHHHHHHHHHHHHHHTT-S--TT-S-TTHHHHHHHHHHHHHHHHHHHHHHHHHHTTSS----TT--------PPPP-------------------PPP-----PPPPP-----

pLDDT: mean 82.88, std 15.63, range [42.97, 98.06]